Protein AF-A0A929VWJ1-F1 (afdb_monomer)

Secondary structure (DSSP, 8-state):
------------------------PPP--------------------SSSSTTPBPHHHHHHHHHTT---SSEEEEEEEEEEEEEE--SSS--EEEEEESSTT-S--EEEEEEBBTTTBPP--TTSS-TT-EEEEEEEEEEETTEEEEPTT-EEEEETTEESS-----S----S--EEEETTEEEEE-TTS-EEEEEEEEEGGGS-PPTT-B--EEE-TTS-EEEEE-TT-SS--EEETTTTEEEE-TT-EEEEE-SS-EEEEEEEE-EETTEE-B--TT-EEEEETTEEEEE-----SSS--PPEEEEEEEEEEE-

Foldseek 3Di:
DDDDDDDDDDDDDDDDDDDDDDPDPDDPPPPPDDPDLDADDDDWFFPQADQVRATEFNVLVVCAVVVVFDQAWGKYKFFFAFWDDQDLPDLLFTWTWGHNDHSHPRTAIEPRAHEAPRHGHNDPVSDDGGKIFIKTAGWYCDPPHTYGDHPMYTQAINRDGPPDDDDDDDDDDQDAWDDDFQKIKGFDPVFDFDDDKWKDQLLPPPFDAFDADAKDAIPVGKMKGKALQPDPDGWGDHPVFLFIKHWAFIKIKIQAPAAFGMKMFRGGADPNRHQQAAPSWGWDGDGRMIMITSHDRDPDDTGRIGTGRMMMTTHGD

Radius of gyration: 30.86 Å; Cα contacts (8 Å, |Δi|>4): 734; chains: 1; bounding box: 54×83×111 Å

pLDDT: mean 82.54, std 19.31, range [24.86, 98.69]

Structure (mmCIF, N/CA/C/O backbone):
data_AF-A0A929VWJ1-F1
#
_entry.id   AF-A0A929VWJ1-F1
#
loop_
_atom_site.group_PDB
_atom_site.id
_atom_site.type_symbol
_atom_site.label_atom_id
_atom_site.label_alt_id
_atom_site.label_comp_id
_atom_site.label_asym_id
_atom_site.label_entity_id
_atom_site.label_seq_id
_atom_site.pdbx_PDB_ins_code
_atom_site.Cartn_x
_atom_site.Cartn_y
_atom_site.Cartn_z
_atom_site.occupancy
_atom_site.B_iso_or_equiv
_atom_site.auth_seq_id
_atom_site.auth_comp_id
_atom_site.auth_asym_id
_atom_site.auth_atom_id
_atom_site.pdbx_PDB_model_num
ATOM 1 N N . MET A 1 1 ? 10.977 -62.334 -79.998 1.00 39.25 1 MET A N 1
ATOM 2 C CA . MET A 1 1 ? 12.184 -62.508 -79.160 1.00 39.25 1 MET A CA 1
ATOM 3 C C . MET A 1 1 ? 11.876 -62.025 -77.743 1.00 39.25 1 MET A C 1
ATOM 5 O O . MET A 1 1 ? 11.338 -60.940 -77.638 1.00 39.25 1 MET A O 1
ATOM 9 N N . LYS A 1 2 ? 12.165 -62.869 -76.730 1.00 37.09 2 LYS A N 1
ATOM 10 C CA . LYS A 1 2 ? 12.446 -62.620 -75.283 1.00 37.09 2 LYS A CA 1
ATOM 11 C C . LYS A 1 2 ? 11.575 -61.574 -74.533 1.00 37.09 2 LYS A C 1
ATOM 13 O O . LYS A 1 2 ? 11.672 -60.397 -74.825 1.00 37.09 2 LYS A O 1
ATOM 18 N N . ARG A 1 3 ? 10.627 -62.001 -73.668 1.00 38.66 3 ARG A N 1
ATOM 19 C CA . ARG A 1 3 ? 10.688 -62.108 -72.168 1.00 38.66 3 ARG A CA 1
ATOM 20 C C . ARG A 1 3 ? 11.108 -60.776 -71.500 1.00 38.66 3 ARG A C 1
ATOM 22 O O . ARG A 1 3 ? 12.134 -60.246 -71.886 1.00 38.66 3 ARG A O 1
ATOM 29 N N . PHE A 1 4 ? 10.378 -60.182 -70.547 1.00 43.97 4 PHE A N 1
ATOM 30 C CA . PHE A 1 4 ? 10.153 -60.658 -69.171 1.00 43.97 4 PHE A CA 1
ATOM 31 C C . PHE A 1 4 ? 8.965 -59.957 -68.464 1.00 43.97 4 PHE A C 1
ATOM 33 O O . PHE A 1 4 ? 8.607 -58.830 -68.782 1.00 43.97 4 PHE A O 1
ATOM 40 N N . TYR A 1 5 ? 8.402 -60.683 -67.495 1.00 54.06 5 TYR A N 1
ATOM 41 C CA . TYR A 1 5 ? 7.333 -60.355 -66.544 1.00 54.06 5 TYR A CA 1
ATOM 42 C C . TYR A 1 5 ? 7.698 -59.246 -65.546 1.00 54.06 5 TYR A C 1
ATOM 44 O O . TYR A 1 5 ? 8.871 -59.150 -65.206 1.00 54.06 5 TYR A O 1
ATOM 52 N N . GLN A 1 6 ? 6.693 -58.542 -65.002 1.00 39.59 6 GLN A N 1
ATOM 53 C CA . GLN A 1 6 ? 6.372 -58.378 -63.559 1.00 39.59 6 GLN A CA 1
ATOM 54 C C . GLN A 1 6 ? 5.170 -57.409 -63.428 1.00 39.59 6 GLN A C 1
ATOM 56 O O . GLN A 1 6 ? 5.190 -56.343 -64.024 1.00 39.59 6 GLN A O 1
ATOM 61 N N . ALA A 1 7 ? 4.032 -57.889 -62.900 1.00 42.38 7 ALA A N 1
ATOM 62 C CA . ALA A 1 7 ? 3.440 -57.497 -61.602 1.00 42.38 7 ALA A CA 1
ATOM 63 C C . ALA A 1 7 ? 2.764 -56.095 -61.638 1.00 42.38 7 ALA A C 1
ATOM 65 O O . ALA A 1 7 ? 3.372 -55.139 -62.080 1.00 42.38 7 ALA A O 1
ATOM 66 N N . ALA A 1 8 ? 1.522 -55.857 -61.209 1.00 47.12 8 ALA A N 1
ATOM 67 C CA . ALA A 1 8 ? 0.734 -56.521 -60.186 1.00 47.12 8 ALA A CA 1
ATOM 68 C C . ALA A 1 8 ? -0.756 -56.081 -60.244 1.00 47.12 8 ALA A C 1
ATOM 70 O O . ALA A 1 8 ? -1.050 -54.922 -60.508 1.00 47.12 8 ALA A O 1
ATOM 71 N N . ILE A 1 9 ? -1.637 -57.032 -59.910 1.00 46.81 9 ILE A N 1
ATOM 72 C CA . ILE A 1 9 ? -2.812 -56.911 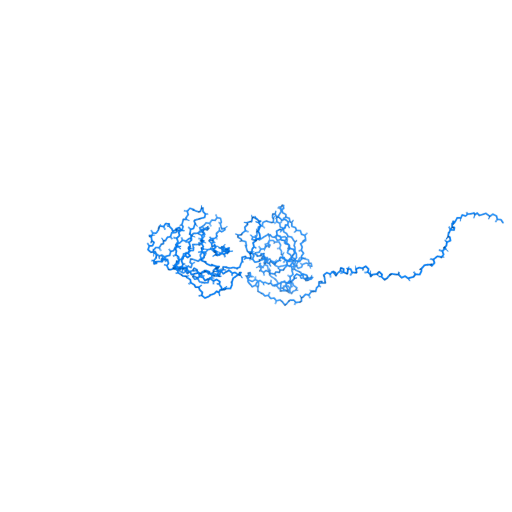-59.019 1.00 46.81 9 ILE A CA 1
ATOM 73 C C . ILE A 1 9 ? -4.051 -56.121 -59.503 1.00 46.81 9 ILE A C 1
ATOM 75 O O . ILE A 1 9 ? -4.117 -54.897 -59.512 1.00 46.81 9 ILE A O 1
ATOM 79 N N . MET A 1 10 ? -5.087 -56.915 -59.803 1.00 45.00 10 MET A N 1
ATOM 80 C CA . MET A 1 10 ? -6.512 -56.567 -59.829 1.00 45.00 10 MET A CA 1
ATOM 81 C C . MET A 1 10 ? -6.995 -56.069 -58.457 1.00 45.00 10 MET A C 1
ATOM 83 O O . MET A 1 10 ? -6.550 -56.623 -57.458 1.00 45.00 10 MET A O 1
ATOM 87 N N . MET A 1 11 ? -8.039 -55.231 -58.398 1.00 43.31 11 MET A N 1
ATOM 88 C CA . MET A 1 11 ? -9.294 -55.653 -57.746 1.00 43.31 11 MET A CA 1
ATOM 89 C C . MET A 1 11 ? -10.470 -54.730 -58.089 1.00 43.31 11 MET A C 1
ATOM 91 O O . MET A 1 11 ? -10.331 -53.516 -58.195 1.00 43.31 11 MET A O 1
ATOM 95 N N . ALA A 1 12 ? -11.621 -55.360 -58.304 1.00 45.88 12 ALA A N 1
ATOM 96 C CA . ALA A 1 12 ? -12.851 -54.804 -58.841 1.00 45.88 12 ALA A CA 1
ATOM 97 C C . ALA A 1 12 ? -13.598 -53.876 -57.866 1.00 45.88 12 ALA A C 1
ATOM 99 O O . ALA A 1 12 ? -13.749 -54.195 -56.688 1.00 45.88 12 ALA A O 1
ATOM 100 N N . MET A 1 13 ? -14.149 -52.777 -58.389 1.00 45.28 13 MET A N 1
ATOM 101 C CA . MET A 1 13 ? -15.171 -51.981 -57.708 1.00 45.28 13 MET A CA 1
ATOM 102 C C . MET A 1 13 ? -16.550 -52.580 -57.998 1.00 45.28 13 MET A C 1
ATOM 104 O O . MET A 1 13 ? -17.076 -52.450 -59.103 1.00 45.28 13 MET A O 1
ATOM 108 N N . ALA A 1 14 ? -17.130 -53.244 -57.000 1.00 46.16 14 ALA A N 1
ATOM 109 C CA . ALA A 1 14 ? -18.548 -53.571 -56.983 1.00 46.16 14 ALA A CA 1
ATOM 110 C C . ALA A 1 14 ? -19.323 -52.358 -56.451 1.00 46.16 14 ALA A C 1
ATOM 112 O O . ALA A 1 14 ? -19.140 -51.940 -55.309 1.00 46.16 14 ALA A O 1
ATOM 113 N N . VAL A 1 15 ? -20.170 -51.787 -57.304 1.00 48.31 15 VAL A N 1
ATOM 114 C CA . VAL A 1 15 ? -21.116 -50.726 -56.955 1.00 48.31 15 VAL A CA 1
ATOM 115 C C . VAL A 1 15 ? -22.320 -51.374 -56.274 1.00 48.31 15 VAL A C 1
ATOM 117 O O . VAL A 1 15 ? -23.027 -52.166 -56.895 1.00 48.31 15 VAL A O 1
ATOM 120 N N . LEU A 1 16 ? -22.569 -51.021 -55.014 1.00 51.56 16 LEU A N 1
ATOM 121 C CA . LEU A 1 16 ? -23.856 -51.233 -54.356 1.00 51.56 16 LEU A CA 1
ATOM 122 C C . LEU A 1 16 ? -24.371 -49.879 -53.878 1.00 51.56 16 LEU A C 1
ATOM 124 O O . LEU A 1 16 ? -23.832 -49.260 -52.966 1.00 51.56 16 LEU A O 1
ATOM 128 N N . SER A 1 17 ? -25.414 -49.426 -54.559 1.00 52.09 17 SER A N 1
ATOM 129 C CA . SER A 1 17 ? -26.266 -48.316 -54.172 1.00 52.09 17 SER A CA 1
ATOM 130 C C . SER A 1 17 ? -27.152 -48.728 -52.997 1.00 52.09 17 SER A C 1
ATOM 132 O O . SER A 1 17 ? -27.890 -49.706 -53.120 1.00 52.09 17 SER A O 1
ATOM 134 N N . PHE A 1 18 ? -27.164 -47.938 -51.925 1.00 41.34 18 PHE A N 1
ATOM 135 C CA . PHE A 1 18 ? -28.313 -47.859 -51.028 1.00 41.34 18 PHE A CA 1
ATOM 136 C C . PHE A 1 18 ? -28.729 -46.406 -50.833 1.00 41.34 18 PHE A C 1
ATOM 138 O O . PHE A 1 18 ? -27.918 -45.485 -50.771 1.00 41.34 18 PHE A O 1
ATOM 145 N N . THR A 1 19 ? -30.041 -46.248 -50.860 1.00 49.16 19 THR A N 1
ATOM 146 C CA . THR A 1 19 ? -30.824 -45.026 -50.897 1.00 49.16 19 THR A CA 1
ATOM 147 C C . THR A 1 19 ? -30.726 -44.247 -49.594 1.00 49.16 19 THR A C 1
ATOM 149 O O . THR A 1 19 ? -30.899 -44.803 -48.513 1.00 49.16 19 THR A O 1
ATOM 152 N N . SER A 1 20 ? -30.496 -42.946 -49.750 1.00 44.00 20 SER A N 1
ATOM 153 C CA . SER A 1 20 ? -30.656 -41.887 -48.757 1.00 44.00 20 SER A CA 1
ATOM 154 C C . SER A 1 20 ? -31.949 -42.028 -47.948 1.00 44.00 20 SER A C 1
ATOM 156 O O . SER A 1 20 ? -33.026 -42.014 -48.543 1.00 44.00 20 SER A O 1
ATOM 158 N N . CYS A 1 21 ? -31.829 -42.129 -46.621 1.00 50.56 21 CYS A N 1
ATOM 159 C CA . CYS A 1 21 ? -32.590 -41.307 -45.678 1.00 50.56 21 CYS A CA 1
ATOM 160 C C . CYS A 1 21 ? -32.056 -41.532 -44.253 1.00 50.56 21 CYS A C 1
ATOM 162 O O . CYS A 1 21 ? -32.418 -42.512 -43.617 1.00 50.56 21 CYS A O 1
ATOM 164 N N . GLU A 1 22 ? -31.211 -40.628 -43.766 1.00 42.66 22 GLU A N 1
ATOM 165 C CA . GLU A 1 22 ? -31.293 -40.099 -42.400 1.00 42.66 22 GLU A CA 1
ATOM 166 C C . GLU A 1 22 ? -30.439 -38.831 -42.347 1.00 42.66 22 GLU A C 1
ATOM 168 O O . GLU A 1 22 ? -29.242 -38.832 -42.630 1.00 42.66 22 GLU A O 1
ATOM 173 N N . ASP A 1 23 ? -31.129 -37.729 -42.087 1.00 52.62 23 ASP A N 1
ATOM 174 C CA . ASP A 1 23 ? -30.602 -36.389 -41.891 1.00 52.62 23 ASP A CA 1
ATOM 175 C C . ASP A 1 23 ? -29.773 -36.397 -40.596 1.00 52.62 23 ASP A C 1
ATOM 177 O O . ASP A 1 23 ? -30.303 -36.236 -39.496 1.00 52.62 23 ASP A O 1
ATOM 181 N N . VAL A 1 24 ? -28.482 -36.721 -40.714 1.00 52.44 24 VAL A N 1
ATOM 182 C CA . VAL A 1 24 ? -27.519 -36.636 -39.611 1.00 52.44 24 VAL A CA 1
ATOM 183 C C . VAL A 1 24 ? -27.071 -35.177 -39.531 1.00 52.44 24 VAL A C 1
ATOM 185 O O . VAL A 1 24 ? -26.426 -34.710 -40.473 1.00 52.44 24 VAL A O 1
ATOM 188 N N . PRO A 1 25 ? -27.370 -34.447 -38.439 1.00 52.97 25 PRO A N 1
ATOM 189 C CA . PRO A 1 25 ? -26.865 -33.095 -38.257 1.00 52.97 25 PRO A CA 1
ATOM 190 C C . PRO A 1 25 ? -25.343 -33.105 -38.378 1.00 52.97 25 PRO A C 1
ATOM 192 O O . PRO A 1 25 ? -24.679 -33.963 -37.788 1.00 52.97 25 PRO A O 1
ATOM 195 N N . GLU A 1 26 ? -24.805 -32.167 -39.160 1.00 59.47 26 GLU A N 1
ATOM 196 C CA . GLU A 1 26 ? -23.367 -32.013 -39.359 1.00 59.47 26 GLU A CA 1
ATOM 197 C C . GLU A 1 26 ? -22.629 -32.054 -38.008 1.00 59.47 26 GLU A C 1
ATOM 199 O O . GLU A 1 26 ? -23.110 -31.477 -37.023 1.00 59.47 26 GLU A O 1
ATOM 204 N N . PRO A 1 27 ? -21.470 -32.736 -37.926 1.00 51.69 27 PRO A N 1
ATOM 205 C CA . PRO A 1 27 ? -20.688 -32.766 -36.702 1.00 51.69 27 PRO A CA 1
ATOM 206 C C . PRO A 1 27 ? -20.404 -31.326 -36.294 1.00 51.69 27 PRO A C 1
ATOM 208 O O . PRO A 1 27 ? -19.954 -30.536 -37.121 1.00 51.69 27 PRO A O 1
ATOM 211 N N . TYR A 1 28 ? -20.689 -30.995 -35.031 1.00 47.62 28 TYR A N 1
ATOM 212 C CA . TYR A 1 28 ? -20.431 -29.683 -34.448 1.00 47.62 28 TYR A CA 1
ATOM 213 C C . TYR A 1 28 ? -19.078 -29.146 -34.927 1.00 47.62 28 TYR A C 1
ATOM 215 O O . TYR A 1 28 ? -18.021 -29.565 -34.450 1.00 47.62 28 TYR A O 1
ATOM 223 N N . HIS A 1 29 ? -19.120 -28.207 -35.874 1.00 46.44 29 HIS A N 1
ATOM 224 C CA . HIS A 1 29 ? -17.975 -27.417 -36.287 1.00 46.44 29 HIS A CA 1
ATOM 225 C C . HIS A 1 29 ? -17.630 -26.493 -35.117 1.00 46.44 29 HIS A C 1
ATOM 227 O O . HIS A 1 29 ? -17.998 -25.318 -35.085 1.00 46.44 29 HIS A O 1
ATOM 233 N N . PHE A 1 30 ? -16.918 -27.030 -34.125 1.00 45.56 30 PHE A N 1
ATOM 234 C CA . PHE A 1 30 ? -16.179 -26.214 -33.180 1.00 45.56 30 PHE A CA 1
ATOM 235 C C . PHE A 1 30 ? -15.049 -25.562 -33.971 1.00 45.56 30 PHE A C 1
ATOM 237 O O . PHE A 1 30 ? -13.948 -26.093 -34.109 1.00 45.56 30 PHE A O 1
ATOM 244 N N . THR A 1 31 ? -15.352 -24.412 -34.562 1.00 38.50 31 THR A N 1
ATOM 245 C CA . THR A 1 31 ? -14.316 -23.498 -35.010 1.00 38.50 31 THR A CA 1
ATOM 246 C C . THR A 1 31 ? -13.606 -23.032 -33.749 1.00 38.50 31 THR A C 1
ATOM 248 O O . THR A 1 31 ? -14.095 -22.178 -33.013 1.00 38.50 31 THR A O 1
ATOM 251 N N . TYR A 1 32 ? -12.444 -23.626 -33.476 1.00 43.91 32 TYR A N 1
ATOM 252 C CA . TYR A 1 32 ? -11.446 -22.976 -32.645 1.00 43.91 32 TYR A CA 1
ATOM 253 C C . TYR A 1 32 ? -11.168 -21.628 -33.308 1.00 43.91 32 TYR A C 1
ATOM 255 O O . TYR A 1 32 ? -10.487 -21.569 -34.329 1.00 43.91 32 TYR A O 1
ATOM 263 N N . LYS A 1 33 ? -11.767 -20.559 -32.779 1.00 40.38 33 LYS A N 1
ATOM 264 C CA . LYS A 1 33 ? -11.332 -19.196 -33.061 1.00 40.38 33 LYS A CA 1
ATOM 265 C C . LYS A 1 33 ? -9.999 -19.041 -32.332 1.00 40.38 33 LYS A C 1
ATOM 267 O O . LYS A 1 33 ? -10.011 -19.011 -31.099 1.00 40.38 33 LYS A O 1
ATOM 272 N N . PRO A 1 34 ? -8.858 -18.946 -33.034 1.00 46.06 34 PRO A N 1
ATOM 273 C CA . PRO A 1 34 ? -7.669 -18.402 -32.402 1.00 46.06 34 PRO A CA 1
ATOM 274 C C . PRO A 1 34 ? -8.053 -17.001 -31.920 1.00 46.06 34 PRO A C 1
ATOM 276 O O . PRO A 1 34 ? -8.737 -16.274 -32.643 1.00 46.06 34 PRO A O 1
ATOM 279 N N . SER A 1 35 ? -7.684 -16.627 -30.697 1.00 46.84 35 SER A N 1
ATOM 280 C CA . SER A 1 35 ? -7.881 -15.254 -30.238 1.00 46.84 35 SER A CA 1
ATOM 281 C C . SER A 1 35 ? -7.158 -14.314 -31.206 1.00 46.84 35 SER A C 1
ATOM 283 O O . SER A 1 35 ? -5.928 -14.338 -31.274 1.00 46.84 35 SER A O 1
ATOM 285 N N . GLU A 1 36 ? -7.905 -13.526 -31.976 1.00 50.34 36 GLU A N 1
ATOM 286 C CA . GLU A 1 36 ? -7.323 -12.486 -32.817 1.00 50.34 36 GLU A CA 1
ATOM 287 C C . GLU A 1 36 ? -6.655 -11.450 -31.910 1.00 50.34 36 GLU A C 1
ATOM 289 O O . GLU A 1 36 ? -7.296 -10.806 -31.080 1.00 50.34 36 GLU A O 1
ATOM 294 N N . SER A 1 37 ? -5.340 -11.316 -32.054 1.00 51.81 37 SER A N 1
ATOM 295 C CA . SER A 1 37 ? -4.550 -10.229 -31.491 1.00 51.81 37 SER A CA 1
ATOM 296 C C . SER A 1 37 ? -4.883 -8.943 -32.244 1.00 51.81 37 SER A C 1
ATOM 298 O O . SER A 1 37 ? -4.296 -8.649 -33.287 1.00 51.81 37 SER A O 1
ATOM 300 N N . THR A 1 38 ? -5.847 -8.177 -31.745 1.00 53.53 38 THR A N 1
ATOM 301 C CA . THR A 1 38 ? -6.088 -6.816 -32.221 1.00 53.53 38 THR A CA 1
ATOM 302 C C . THR A 1 38 ? -5.072 -5.895 -31.554 1.00 53.53 38 THR A C 1
ATOM 304 O O . THR A 1 38 ? -5.185 -5.624 -30.362 1.00 53.53 38 THR A O 1
ATOM 307 N N . ASN A 1 39 ? -4.068 -5.423 -32.299 1.00 66.12 39 ASN A N 1
ATOM 308 C CA . ASN A 1 39 ? -3.220 -4.331 -31.824 1.00 66.12 39 ASN A CA 1
ATOM 309 C C . ASN A 1 39 ? -4.087 -3.098 -31.596 1.00 66.12 39 ASN A C 1
ATOM 311 O O . ASN A 1 39 ? -4.543 -2.465 -32.548 1.00 66.12 39 ASN A O 1
ATOM 315 N N . GLU A 1 40 ? -4.295 -2.748 -30.336 1.00 75.75 40 GLU A N 1
ATOM 316 C CA . GLU A 1 40 ? -4.922 -1.487 -29.994 1.00 75.75 40 GLU A CA 1
ATOM 317 C C . GLU A 1 40 ? -3.867 -0.384 -29.983 1.00 75.75 40 GLU A C 1
ATOM 319 O O . GLU A 1 40 ? -2.860 -0.475 -29.276 1.00 75.75 40 GLU A O 1
ATOM 324 N N . ASN A 1 41 ? -4.108 0.667 -30.766 1.00 80.25 41 ASN A N 1
ATOM 325 C CA . ASN A 1 41 ? -3.254 1.844 -30.774 1.00 80.25 41 ASN A CA 1
ATOM 326 C C . ASN A 1 41 ? -3.490 2.659 -29.494 1.00 80.25 41 ASN A C 1
ATOM 328 O O . ASN A 1 41 ? -4.586 3.178 -29.275 1.00 80.25 41 ASN A O 1
ATOM 332 N N . VAL A 1 42 ? -2.461 2.771 -28.657 1.00 87.00 42 VAL A N 1
ATOM 333 C CA . VAL A 1 42 ? -2.485 3.548 -27.417 1.00 87.00 42 VAL A CA 1
ATOM 334 C C . VAL A 1 42 ? -1.534 4.726 -27.580 1.00 87.00 42 VAL A C 1
ATOM 336 O O . VAL A 1 42 ? -0.367 4.548 -27.915 1.00 87.00 42 VAL A O 1
ATOM 339 N N . ALA A 1 43 ? -2.032 5.942 -27.354 1.00 88.25 43 ALA A N 1
ATOM 340 C CA . ALA A 1 43 ? -1.200 7.138 -27.444 1.00 88.25 43 ALA A CA 1
ATOM 341 C C . ALA A 1 43 ? -0.099 7.130 -26.360 1.00 88.25 43 ALA A C 1
ATOM 343 O O . ALA A 1 43 ? -0.363 6.679 -25.239 1.00 88.25 43 ALA A O 1
ATOM 344 N N . PRO A 1 44 ? 1.104 7.660 -26.647 1.00 93.25 44 PRO A N 1
ATOM 345 C CA . PRO A 1 44 ? 2.125 7.932 -25.638 1.00 93.25 44 PRO A CA 1
ATOM 346 C C . PRO A 1 44 ? 1.589 8.781 -24.476 1.00 93.25 44 PRO A C 1
ATOM 348 O O . PRO A 1 44 ? 0.941 9.805 -24.692 1.00 93.25 44 PRO A O 1
ATOM 351 N N . GLN A 1 45 ? 1.845 8.355 -23.239 1.00 88.38 45 GLN A N 1
ATOM 352 C CA . GLN A 1 45 ? 1.407 9.016 -22.008 1.00 88.38 45 GLN A CA 1
ATOM 353 C C . GLN A 1 45 ? 2.438 8.859 -20.884 1.00 88.38 45 GLN A C 1
ATOM 355 O O . GLN A 1 45 ? 3.161 7.864 -20.823 1.00 88.38 45 GLN A O 1
ATOM 360 N N . GLY A 1 46 ? 2.408 9.796 -19.934 1.00 87.56 46 GLY A N 1
ATOM 361 C CA . GLY A 1 46 ? 3.269 9.808 -18.748 1.00 87.56 46 GLY A CA 1
ATOM 362 C C . GLY A 1 46 ? 4.532 10.650 -18.928 1.00 87.56 46 GLY A C 1
ATOM 363 O O . GLY A 1 46 ? 4.882 11.027 -20.043 1.00 87.56 46 GLY A O 1
ATOM 364 N N . ASP A 1 47 ? 5.192 10.953 -17.812 1.00 80.00 47 ASP A N 1
ATOM 365 C CA . ASP A 1 47 ? 6.490 11.645 -17.743 1.00 80.00 47 ASP A CA 1
ATOM 366 C C . ASP A 1 47 ? 7.597 10.766 -17.124 1.00 80.00 47 ASP A C 1
ATOM 368 O O . ASP A 1 47 ? 8.763 11.159 -17.059 1.00 80.00 47 ASP A O 1
ATOM 372 N N . GLY A 1 48 ? 7.237 9.565 -16.656 1.00 81.31 48 GLY A N 1
ATOM 373 C CA . GLY A 1 48 ? 8.157 8.592 -16.078 1.00 81.31 48 GLY A CA 1
ATOM 374 C C . GLY A 1 48 ? 8.789 8.999 -14.750 1.00 81.31 48 GLY A C 1
ATOM 375 O O . GLY A 1 48 ? 9.698 8.299 -14.303 1.00 81.31 48 GLY A O 1
ATOM 376 N N . ALA A 1 49 ? 8.341 10.085 -14.112 1.00 68.25 49 ALA A N 1
ATOM 377 C CA . ALA A 1 49 ? 8.931 10.610 -12.881 1.00 68.25 49 ALA A CA 1
ATOM 378 C C . ALA A 1 49 ? 8.497 9.842 -11.621 1.00 68.25 49 ALA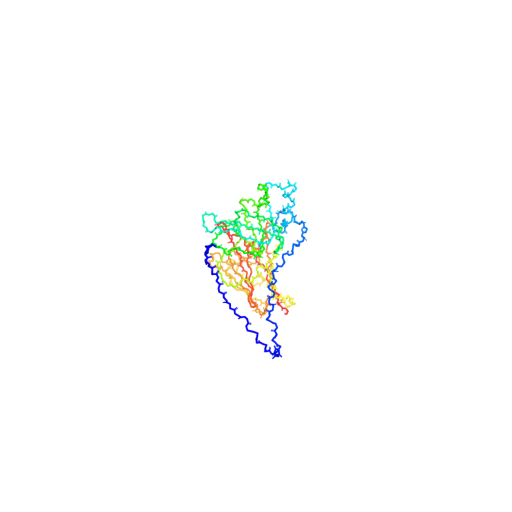 A C 1
ATOM 380 O O . ALA A 1 49 ? 9.214 9.824 -10.621 1.00 68.25 49 ALA A O 1
ATOM 381 N N . SER A 1 50 ? 7.330 9.196 -11.654 1.00 72.88 50 SER A N 1
ATOM 382 C CA . SER A 1 50 ? 6.765 8.458 -10.521 1.00 72.88 50 SER A CA 1
ATOM 383 C C . SER A 1 50 ? 5.937 7.255 -10.976 1.00 72.88 50 SER A C 1
ATOM 385 O O . SER A 1 50 ? 5.605 7.131 -12.151 1.00 72.88 50 SER A O 1
ATOM 387 N N . VAL A 1 51 ? 5.523 6.396 -10.037 1.00 74.94 51 VAL A N 1
ATOM 388 C CA . VAL A 1 51 ? 4.575 5.300 -10.317 1.00 74.94 51 VAL A CA 1
ATOM 389 C C . VAL A 1 51 ? 3.258 5.825 -10.909 1.00 74.94 51 VAL A C 1
ATOM 391 O O . VAL A 1 51 ? 2.716 5.217 -11.828 1.00 74.94 51 VAL A O 1
ATOM 394 N N . ALA A 1 52 ? 2.755 6.966 -10.421 1.00 73.38 52 ALA A N 1
ATOM 395 C CA . ALA A 1 52 ? 1.495 7.557 -10.880 1.00 73.38 52 ALA A CA 1
ATOM 396 C C . ALA A 1 52 ? 1.606 8.173 -12.284 1.00 73.38 52 ALA A C 1
ATOM 398 O O . ALA A 1 52 ? 0.653 8.137 -13.062 1.00 73.38 52 ALA A O 1
ATOM 399 N N . THR A 1 53 ? 2.779 8.712 -12.610 1.00 82.62 53 THR A N 1
ATOM 400 C CA . THR A 1 53 ? 3.065 9.387 -13.882 1.00 82.62 53 THR A CA 1
ATOM 401 C C . THR A 1 53 ? 3.942 8.543 -14.811 1.00 82.62 53 THR A C 1
ATOM 403 O O . THR A 1 53 ? 4.529 9.065 -15.756 1.00 82.62 53 THR A O 1
ATOM 406 N N . ALA A 1 54 ? 4.020 7.230 -14.563 1.00 88.38 54 ALA A N 1
ATOM 407 C CA . ALA A 1 54 ? 4.845 6.294 -15.317 1.00 88.38 54 ALA A CA 1
ATOM 408 C C . ALA A 1 54 ? 4.555 6.365 -16.822 1.00 88.38 54 ALA A C 1
ATOM 410 O O . ALA A 1 54 ? 3.389 6.442 -17.233 1.00 88.38 54 ALA A O 1
ATOM 411 N N . TYR A 1 55 ? 5.612 6.281 -17.630 1.00 95.75 55 TYR A N 1
ATOM 412 C CA . TYR A 1 55 ? 5.480 6.133 -19.073 1.00 95.75 55 TYR A CA 1
ATOM 413 C C . TYR A 1 55 ? 4.692 4.871 -19.382 1.00 95.75 55 TYR A C 1
ATOM 415 O O . TYR A 1 55 ? 4.979 3.814 -18.829 1.00 95.75 55 TYR A O 1
ATOM 423 N N . ASN A 1 56 ? 3.714 4.955 -20.271 1.00 97.00 56 ASN A N 1
ATOM 424 C CA . ASN A 1 56 ? 3.164 3.747 -20.869 1.00 97.00 56 ASN A CA 1
ATOM 425 C C . ASN A 1 56 ? 4.149 3.158 -21.902 1.00 97.00 56 ASN A C 1
ATOM 427 O O . ASN A 1 56 ? 5.189 3.759 -22.196 1.00 97.00 56 ASN A O 1
ATOM 431 N N . VAL A 1 57 ? 3.853 1.976 -22.447 1.00 98.00 57 VAL A N 1
ATOM 432 C CA . VAL A 1 57 ? 4.786 1.284 -23.353 1.00 98.00 57 VAL A CA 1
ATOM 433 C C . VAL A 1 57 ? 4.985 2.087 -24.638 1.00 98.00 57 VAL A C 1
ATOM 435 O O . VAL A 1 57 ? 6.128 2.268 -25.059 1.00 98.00 57 VAL A O 1
ATOM 438 N N . ALA A 1 58 ? 3.918 2.660 -25.201 1.00 95.19 58 ALA A N 1
ATOM 439 C CA . ALA A 1 58 ? 4.002 3.549 -26.356 1.00 95.19 58 ALA A CA 1
ATOM 440 C C . ALA A 1 58 ? 4.968 4.729 -26.140 1.00 95.19 58 ALA A C 1
ATOM 442 O O . ALA A 1 58 ? 5.803 4.991 -27.003 1.00 95.19 58 ALA A O 1
ATOM 443 N N . ALA A 1 59 ? 4.915 5.413 -24.989 1.00 95.38 59 ALA A N 1
ATOM 444 C CA . ALA A 1 59 ? 5.836 6.514 -24.691 1.00 95.38 59 ALA A CA 1
ATOM 445 C C . ALA A 1 59 ? 7.287 6.049 -24.533 1.00 95.38 59 ALA A C 1
ATOM 447 O O . ALA A 1 59 ? 8.198 6.689 -25.051 1.00 95.38 59 ALA A O 1
ATOM 448 N N . ALA A 1 60 ? 7.517 4.920 -23.860 1.00 97.69 60 ALA A N 1
ATOM 449 C CA . ALA A 1 60 ? 8.861 4.370 -23.714 1.00 97.69 60 ALA A CA 1
ATOM 450 C C . ALA A 1 60 ? 9.483 3.995 -25.073 1.00 97.69 60 ALA A C 1
ATOM 452 O O . ALA A 1 60 ? 10.653 4.290 -25.324 1.00 97.69 60 ALA A O 1
ATOM 453 N N . LEU A 1 61 ? 8.701 3.384 -25.966 1.00 97.38 61 LEU A N 1
ATOM 454 C CA . LEU A 1 61 ? 9.147 3.035 -27.315 1.00 97.38 61 LEU A CA 1
ATOM 455 C C . LEU A 1 61 ? 9.378 4.272 -28.186 1.00 97.38 61 LEU A C 1
ATOM 457 O O . LEU A 1 61 ? 10.341 4.287 -28.951 1.00 97.38 61 LEU A O 1
ATOM 461 N N . ASP A 1 62 ? 8.551 5.310 -28.061 1.00 95.25 62 ASP A N 1
ATOM 462 C CA . ASP A 1 62 ? 8.747 6.579 -28.769 1.00 95.25 62 ASP A CA 1
ATOM 463 C C . ASP A 1 62 ? 10.069 7.248 -28.357 1.00 95.25 62 ASP A C 1
ATOM 465 O O . ASP A 1 62 ? 10.892 7.577 -29.212 1.00 95.25 62 ASP A O 1
ATOM 469 N N . LEU A 1 63 ? 10.350 7.321 -27.050 1.00 93.12 63 LEU A N 1
ATOM 470 C CA . LEU A 1 63 ? 11.621 7.837 -26.528 1.00 93.12 63 LEU A CA 1
ATOM 471 C C . LEU A 1 63 ? 12.832 7.062 -27.062 1.00 93.12 63 LEU A C 1
ATOM 473 O O . LEU A 1 63 ? 13.853 7.664 -27.403 1.00 93.12 63 LEU A O 1
ATOM 477 N N . ILE A 1 64 ? 12.737 5.730 -27.136 1.00 97.19 64 ILE A N 1
ATOM 478 C CA . ILE A 1 64 ? 13.819 4.896 -27.670 1.00 97.19 64 ILE A CA 1
ATOM 479 C C . ILE A 1 64 ? 13.986 5.111 -29.179 1.00 97.19 64 ILE A C 1
ATOM 481 O O . ILE A 1 64 ? 15.107 5.296 -29.646 1.00 97.19 64 ILE A O 1
ATOM 485 N N . SER A 1 65 ? 12.886 5.120 -29.933 1.00 94.88 65 SER A N 1
ATOM 486 C CA . SER A 1 65 ? 12.898 5.258 -31.398 1.00 94.88 65 SER A CA 1
ATOM 487 C C . SER A 1 65 ? 13.443 6.614 -31.843 1.00 94.88 65 SER A C 1
ATOM 489 O O . SER A 1 65 ? 14.180 6.692 -32.823 1.00 94.88 65 SER A O 1
ATOM 491 N N . ASN A 1 66 ? 13.130 7.669 -31.089 1.00 93.94 66 ASN A N 1
ATOM 492 C CA . ASN A 1 66 ? 13.614 9.024 -31.339 1.00 93.94 66 ASN A CA 1
ATOM 493 C C . ASN A 1 66 ? 15.023 9.274 -30.773 1.00 93.94 66 ASN A C 1
ATOM 495 O O . ASN A 1 66 ? 15.587 10.347 -30.983 1.00 93.94 66 ASN A O 1
ATOM 499 N N . GLY A 1 67 ? 15.603 8.311 -30.044 1.00 91.94 67 GLY A N 1
ATOM 500 C CA . GLY A 1 67 ? 16.918 8.459 -29.419 1.00 91.94 67 GLY A CA 1
ATOM 501 C C . GLY A 1 67 ? 16.965 9.514 -28.308 1.00 91.94 67 GLY A C 1
ATOM 502 O O . GLY A 1 67 ? 18.037 10.029 -28.002 1.00 91.94 67 GLY A O 1
ATOM 503 N N . THR A 1 68 ? 15.820 9.862 -27.715 1.00 89.12 68 THR A N 1
ATOM 504 C CA . THR A 1 68 ? 15.693 10.901 -26.677 1.00 89.12 68 THR A CA 1
ATOM 505 C C . THR A 1 68 ? 15.674 10.338 -25.257 1.00 89.12 68 THR A C 1
ATOM 507 O O . THR A 1 68 ? 15.576 11.093 -24.288 1.00 89.12 68 THR A O 1
ATOM 510 N N . TYR A 1 69 ? 15.756 9.016 -25.107 1.00 89.31 69 TYR A N 1
ATOM 511 C CA . TYR A 1 69 ? 15.945 8.373 -23.812 1.00 89.31 69 TYR A CA 1
ATOM 512 C C . TYR A 1 69 ? 17.282 8.782 -23.176 1.00 89.31 69 TYR A C 1
ATOM 514 O O . TYR A 1 69 ? 18.261 9.093 -23.852 1.00 89.31 69 TYR A O 1
ATOM 522 N N . THR A 1 70 ? 17.326 8.773 -21.845 1.00 83.44 70 THR A N 1
ATOM 523 C CA . THR A 1 70 ? 18.524 9.127 -21.070 1.00 83.44 70 THR A CA 1
ATOM 524 C C . THR A 1 70 ? 19.009 7.925 -20.265 1.00 83.44 70 THR A C 1
ATOM 526 O O . THR A 1 70 ? 18.314 6.916 -20.167 1.00 83.44 70 THR A O 1
ATOM 529 N N . SER A 1 71 ? 20.179 8.045 -19.637 1.00 85.25 71 SER A N 1
ATOM 530 C CA . SER A 1 71 ? 20.688 7.049 -18.686 1.00 85.25 71 SER A CA 1
ATOM 531 C C . SER A 1 71 ? 19.978 7.075 -17.323 1.00 85.25 71 SER A C 1
ATOM 533 O O . SER A 1 71 ? 20.262 6.238 -16.465 1.00 85.25 71 SER A O 1
ATOM 535 N N . ASN A 1 72 ? 19.061 8.022 -17.091 1.00 79.75 72 ASN A N 1
ATOM 536 C CA . ASN A 1 72 ? 18.282 8.065 -15.859 1.00 79.75 72 ASN A CA 1
ATOM 537 C C . ASN A 1 72 ? 17.240 6.944 -15.848 1.00 79.75 72 ASN A C 1
ATOM 539 O O . ASN A 1 72 ? 16.583 6.669 -16.854 1.00 79.75 72 ASN A O 1
ATOM 543 N N . LYS A 1 73 ? 17.048 6.326 -14.679 1.00 81.25 73 LYS A N 1
ATOM 544 C CA . LYS A 1 73 ? 15.951 5.379 -14.485 1.00 81.25 73 LYS A CA 1
ATOM 545 C C . LYS A 1 73 ? 14.620 6.125 -14.444 1.00 81.25 73 LYS A C 1
ATOM 547 O O . LYS A 1 73 ? 14.514 7.177 -13.818 1.00 81.25 73 LYS A O 1
ATOM 552 N N . VAL A 1 74 ? 13.616 5.543 -15.080 1.00 85.50 74 VAL A N 1
ATOM 553 C CA . VAL A 1 74 ? 12.249 6.065 -15.156 1.00 85.50 74 VAL A CA 1
ATOM 554 C C . VAL A 1 74 ? 11.259 4.980 -14.758 1.00 85.50 74 VAL A C 1
ATOM 556 O O . VAL A 1 74 ? 11.605 3.797 -14.703 1.00 85.50 74 VAL A O 1
ATOM 559 N N . TYR A 1 75 ? 10.028 5.385 -14.463 1.00 92.50 75 TYR A N 1
ATOM 560 C CA . TYR A 1 75 ? 8.915 4.474 -14.225 1.00 92.50 75 TYR A CA 1
ATOM 561 C C . TYR A 1 75 ? 8.195 4.164 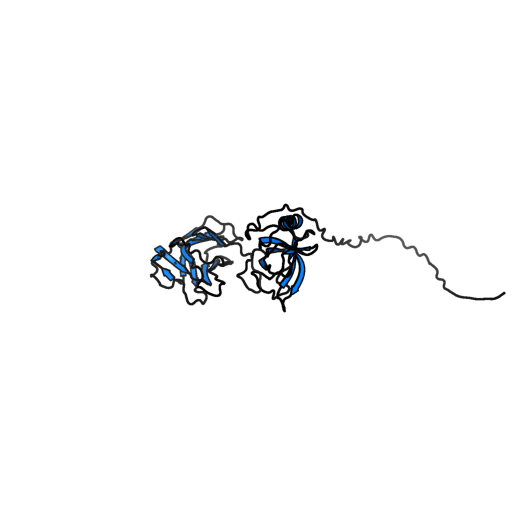-15.538 1.00 92.50 75 TYR A C 1
ATOM 563 O O . TYR A 1 75 ? 7.808 5.085 -16.257 1.00 92.50 75 TYR A O 1
ATOM 571 N N . ILE A 1 76 ? 7.988 2.879 -15.832 1.00 98.06 76 ILE A N 1
ATOM 572 C CA . ILE A 1 76 ? 7.291 2.396 -17.030 1.00 98.06 76 ILE A CA 1
ATOM 573 C C . ILE A 1 76 ? 6.165 1.457 -16.613 1.00 98.06 76 ILE A C 1
ATOM 575 O O . ILE A 1 76 ? 6.416 0.484 -15.911 1.00 98.06 76 ILE A O 1
ATOM 579 N N . LYS A 1 77 ? 4.935 1.720 -17.048 1.00 95.75 77 LYS A N 1
ATOM 580 C CA . LYS A 1 77 ? 3.768 0.868 -16.810 1.00 95.75 77 LYS A CA 1
ATOM 581 C C . LYS A 1 77 ? 3.395 0.074 -18.059 1.00 95.75 77 LYS A C 1
ATOM 583 O O . LYS A 1 77 ? 3.461 0.592 -19.172 1.00 95.75 77 LYS A O 1
ATOM 588 N N . GLY A 1 78 ? 2.953 -1.162 -17.867 1.00 97.19 78 GLY A N 1
ATOM 589 C CA . GLY A 1 78 ? 2.446 -2.013 -18.940 1.00 97.19 78 GLY A CA 1
ATOM 590 C C . GLY A 1 78 ? 1.879 -3.328 -18.421 1.00 97.19 78 GLY A C 1
ATOM 591 O O . GLY A 1 78 ? 1.877 -3.589 -17.222 1.00 97.19 78 GLY A O 1
ATOM 592 N N . VAL A 1 79 ? 1.406 -4.161 -19.338 1.00 94.31 79 VAL A N 1
ATOM 593 C CA . VAL A 1 79 ? 0.869 -5.497 -19.080 1.00 94.31 79 VAL A CA 1
ATOM 594 C C . VAL A 1 79 ? 1.854 -6.531 -19.604 1.00 94.31 79 VAL A C 1
ATOM 596 O O . VAL A 1 79 ? 2.250 -6.453 -20.767 1.00 94.31 79 VAL A O 1
ATOM 599 N N . ILE A 1 80 ? 2.237 -7.514 -18.788 1.00 97.31 80 ILE A N 1
ATOM 600 C CA . ILE A 1 80 ? 3.104 -8.613 -19.231 1.00 97.31 80 ILE A CA 1
ATOM 601 C C . ILE A 1 80 ? 2.388 -9.384 -20.334 1.00 97.31 80 ILE A C 1
ATOM 603 O O . ILE A 1 80 ? 1.306 -9.925 -20.121 1.00 97.31 80 ILE A O 1
ATOM 607 N N . ASN A 1 81 ? 2.997 -9.461 -21.510 1.00 93.25 81 ASN A N 1
ATOM 608 C CA . ASN A 1 81 ? 2.406 -10.129 -22.663 1.00 93.25 81 ASN A CA 1
ATOM 609 C C . ASN A 1 81 ? 3.154 -11.414 -23.042 1.00 93.25 81 ASN A C 1
ATOM 611 O O . ASN A 1 81 ? 2.565 -12.330 -23.611 1.00 93.25 81 ASN A O 1
ATOM 615 N N . GLN A 1 82 ? 4.426 -11.513 -22.657 1.00 96.44 82 GLN A N 1
ATOM 616 C CA . GLN A 1 82 ? 5.269 -12.681 -22.891 1.00 96.44 82 GLN A CA 1
ATOM 617 C C . GLN A 1 82 ? 6.297 -12.823 -21.768 1.00 96.44 82 GLN A C 1
ATOM 619 O O . GLN A 1 82 ? 6.842 -11.825 -21.305 1.00 96.44 82 GLN A O 1
ATOM 624 N N . ILE A 1 83 ? 6.577 -14.059 -21.350 1.00 96.81 83 ILE A N 1
ATOM 625 C CA . ILE A 1 83 ? 7.639 -14.396 -20.395 1.00 96.81 83 ILE A CA 1
ATOM 626 C C . ILE A 1 83 ? 8.649 -15.273 -21.127 1.00 96.81 83 ILE A C 1
ATOM 628 O O . ILE A 1 83 ? 8.285 -16.344 -21.606 1.00 96.81 83 ILE A O 1
ATOM 632 N N . ASP A 1 84 ? 9.901 -14.821 -21.205 1.00 95.81 84 ASP A N 1
ATOM 633 C CA . ASP A 1 84 ? 10.967 -15.554 -21.894 1.00 95.81 84 ASP A CA 1
ATOM 634 C C . ASP A 1 84 ? 11.710 -16.480 -20.929 1.00 95.81 84 ASP A C 1
ATOM 636 O O . ASP A 1 84 ? 11.991 -17.632 -21.247 1.00 95.81 84 ASP A O 1
ATOM 640 N N . ASN A 1 85 ? 12.046 -15.970 -19.739 1.00 95.44 85 ASN A N 1
ATOM 641 C CA . ASN A 1 85 ? 12.765 -16.720 -18.714 1.00 95.44 85 ASN A CA 1
ATOM 642 C C . ASN A 1 85 ? 12.524 -16.135 -17.319 1.00 95.44 85 ASN A C 1
ATOM 644 O O . ASN A 1 85 ? 12.595 -14.919 -17.143 1.00 95.44 85 ASN A O 1
ATOM 648 N N . ILE A 1 86 ? 12.368 -17.000 -16.317 1.00 93.31 86 ILE A N 1
ATOM 649 C CA . ILE A 1 86 ? 12.433 -16.645 -14.895 1.00 93.31 86 ILE A CA 1
ATOM 650 C C . ILE A 1 86 ? 13.515 -17.520 -14.264 1.00 93.31 86 ILE A C 1
ATOM 652 O O . ILE A 1 86 ? 13.365 -18.735 -14.179 1.00 93.31 86 ILE A O 1
ATOM 656 N N . ASP A 1 87 ? 14.619 -16.907 -13.847 1.00 89.88 87 ASP A N 1
ATOM 657 C CA . ASP A 1 87 ? 15.663 -17.570 -13.073 1.00 89.88 87 ASP A CA 1
ATOM 658 C C . ASP A 1 87 ? 15.333 -17.430 -11.587 1.00 89.88 87 ASP A C 1
ATOM 660 O O . ASP A 1 87 ? 15.380 -16.326 -11.050 1.00 89.88 87 ASP A O 1
ATOM 664 N N . THR A 1 88 ? 15.007 -18.540 -10.924 1.00 88.50 88 THR A N 1
ATOM 665 C CA . THR A 1 88 ? 14.801 -18.602 -9.465 1.00 88.50 88 THR A CA 1
ATOM 666 C C . THR A 1 88 ? 16.046 -19.067 -8.705 1.00 88.50 88 THR A C 1
ATOM 668 O O . THR A 1 88 ? 15.982 -19.316 -7.502 1.00 88.50 88 THR A O 1
ATOM 671 N N . GLY A 1 89 ? 17.156 -19.268 -9.416 1.00 83.94 89 GLY A N 1
ATOM 672 C CA . GLY A 1 89 ? 18.415 -19.786 -8.907 1.00 83.94 89 GLY A CA 1
ATOM 673 C C . GLY A 1 89 ? 19.476 -18.697 -8.793 1.00 83.94 89 GLY A C 1
ATOM 674 O O . GLY A 1 89 ? 19.383 -17.806 -7.953 1.00 83.94 89 GLY A O 1
ATOM 675 N N . SER A 1 90 ? 20.532 -18.803 -9.602 1.00 85.31 90 SER A N 1
ATOM 676 C CA . SER A 1 90 ? 21.804 -18.101 -9.384 1.00 85.31 90 SER A CA 1
ATOM 677 C C . SER A 1 90 ? 21.710 -16.580 -9.423 1.00 85.31 90 SER A C 1
ATOM 679 O O . SER A 1 90 ? 22.463 -15.920 -8.709 1.00 85.31 90 SER A O 1
ATOM 681 N N . TYR A 1 91 ? 20.825 -16.016 -10.243 1.00 81.00 91 TYR A N 1
ATOM 682 C CA . TYR A 1 91 ? 20.691 -14.569 -10.362 1.00 81.00 91 TYR A CA 1
ATOM 683 C C . TYR A 1 91 ? 19.328 -14.047 -9.921 1.00 81.00 91 TYR A C 1
ATOM 685 O O . TYR A 1 91 ? 19.197 -12.842 -9.713 1.00 81.00 91 TYR A O 1
ATOM 693 N N . GLY A 1 92 ? 18.317 -14.908 -9.769 1.00 88.06 92 GLY A N 1
ATOM 694 C CA . GLY A 1 92 ? 17.009 -14.508 -9.250 1.00 88.06 92 GLY A CA 1
ATOM 695 C C . GLY A 1 92 ? 16.339 -13.402 -10.077 1.00 88.06 92 GLY A C 1
ATOM 696 O O . GLY A 1 92 ? 15.790 -12.471 -9.491 1.00 88.06 92 GLY A O 1
ATOM 697 N N . ASN A 1 93 ? 16.457 -13.417 -11.408 1.00 94.25 93 ASN A N 1
ATOM 698 C CA . ASN A 1 93 ? 15.930 -12.373 -12.299 1.00 94.25 93 ASN A CA 1
ATOM 699 C C . ASN A 1 93 ? 15.092 -12.953 -13.444 1.00 94.25 93 ASN A C 1
ATOM 701 O O . ASN A 1 93 ? 15.170 -14.137 -13.757 1.00 94.25 93 ASN A O 1
ATOM 705 N N . ALA A 1 94 ? 14.284 -12.108 -14.080 1.00 97.12 94 ALA A N 1
ATOM 706 C CA . ALA A 1 94 ? 13.412 -12.504 -15.178 1.00 97.12 94 ALA A CA 1
ATOM 707 C C . ALA A 1 94 ? 13.649 -11.661 -16.436 1.00 97.12 94 ALA A C 1
ATOM 709 O O . ALA A 1 94 ? 14.025 -10.491 -16.368 1.00 97.12 94 ALA A O 1
ATOM 710 N N . THR A 1 95 ? 13.413 -12.268 -17.597 1.00 98.25 95 THR A N 1
ATOM 711 C CA . THR A 1 95 ? 13.310 -11.584 -18.889 1.00 98.25 95 THR A CA 1
ATOM 712 C C . THR A 1 95 ? 11.919 -11.833 -19.456 1.00 98.25 95 THR A C 1
ATOM 714 O O . THR A 1 95 ? 11.473 -12.978 -19.542 1.00 98.25 95 THR A O 1
ATOM 717 N N . TYR A 1 96 ? 11.214 -10.753 -19.769 1.00 98.44 96 TYR A N 1
ATOM 718 C CA . TYR A 1 96 ? 9.822 -10.765 -20.215 1.00 98.44 96 TYR A CA 1
ATOM 719 C C . TYR A 1 96 ? 9.530 -9.501 -21.026 1.00 98.44 96 TYR A C 1
ATOM 721 O O . TYR A 1 96 ? 10.343 -8.580 -21.053 1.00 98.44 96 TYR A O 1
ATOM 729 N N . SER A 1 97 ? 8.373 -9.443 -21.679 1.00 98.38 97 SER A N 1
ATOM 730 C CA . SER A 1 97 ? 7.951 -8.293 -22.480 1.00 98.38 97 SER A CA 1
ATOM 731 C C . SER A 1 97 ? 6.607 -7.751 -22.004 1.00 98.38 97 SER A C 1
ATOM 733 O O . SER A 1 97 ? 5.701 -8.517 -21.659 1.00 98.38 97 SER A O 1
ATOM 735 N N . ILE A 1 98 ? 6.493 -6.422 -21.970 1.00 98.38 98 ILE A N 1
ATOM 736 C CA . ILE A 1 98 ? 5.281 -5.695 -21.585 1.00 98.38 98 ILE A CA 1
ATOM 737 C C . ILE A 1 98 ? 4.691 -4.944 -22.778 1.00 98.38 98 ILE A C 1
ATOM 739 O O . ILE A 1 98 ? 5.421 -4.469 -23.643 1.00 98.38 98 ILE A O 1
ATOM 743 N N . ALA A 1 99 ? 3.373 -4.797 -22.799 1.00 97.56 99 ALA A N 1
ATOM 744 C CA . ALA A 1 99 ? 2.634 -4.027 -23.794 1.00 97.56 99 ALA A CA 1
ATOM 745 C C . ALA A 1 99 ? 1.664 -3.049 -23.116 1.00 97.56 99 ALA A C 1
ATOM 747 O O . ALA A 1 99 ? 1.371 -3.194 -21.932 1.00 97.56 99 ALA A O 1
ATOM 748 N N . ASP A 1 100 ? 1.125 -2.068 -23.843 1.00 92.62 100 ASP A N 1
ATOM 749 C CA . ASP A 1 100 ? 0.103 -1.172 -23.276 1.00 92.62 100 ASP A CA 1
ATOM 750 C C . ASP A 1 100 ? -1.188 -1.912 -22.900 1.00 92.62 100 ASP A C 1
ATOM 752 O O . ASP A 1 100 ? -1.868 -1.544 -21.944 1.00 92.62 100 ASP A O 1
ATOM 756 N N . LYS A 1 101 ? -1.524 -2.964 -23.654 1.00 85.25 101 LYS A N 1
ATOM 757 C CA . LYS A 1 101 ? -2.683 -3.826 -23.420 1.00 85.25 101 LYS A CA 1
ATOM 758 C C . LYS A 1 101 ? -2.328 -5.279 -23.684 1.00 85.25 101 LYS A C 1
ATOM 760 O O . LYS A 1 101 ? -1.505 -5.586 -24.548 1.00 85.25 101 LYS A O 1
ATOM 765 N N . LYS A 1 102 ? -2.981 -6.184 -22.955 1.00 87.06 102 LYS A N 1
ATOM 766 C CA . LYS A 1 102 ? -2.855 -7.627 -23.181 1.00 87.06 102 LYS A CA 1
ATOM 767 C C . LYS A 1 102 ? -3.207 -7.955 -24.637 1.00 87.06 102 LYS A C 1
ATOM 769 O O . LYS A 1 102 ? -4.263 -7.558 -25.112 1.00 87.06 102 LYS A O 1
ATOM 774 N N . GLY A 1 103 ? -2.345 -8.707 -25.315 1.00 83.50 103 GLY A N 1
ATOM 775 C CA . GLY A 1 103 ? -2.533 -9.113 -26.709 1.00 83.50 103 GLY A CA 1
ATOM 776 C C . GLY A 1 103 ? -1.923 -8.173 -27.755 1.00 83.50 103 GLY A C 1
ATOM 777 O O . GLY A 1 103 ? -1.851 -8.568 -28.918 1.00 83.50 103 GLY A O 1
ATOM 778 N N . ASN A 1 104 ? -1.421 -6.990 -27.376 1.00 88.88 104 ASN A N 1
ATOM 779 C CA . ASN A 1 104 ? -0.698 -6.116 -28.305 1.00 88.88 104 ASN A CA 1
ATOM 780 C C . ASN A 1 104 ? 0.643 -6.748 -28.728 1.00 88.88 104 ASN A C 1
ATOM 782 O O . ASN A 1 104 ? 1.425 -7.204 -27.895 1.00 88.88 104 ASN A O 1
ATOM 786 N N . SER A 1 105 ? 0.942 -6.747 -30.028 1.00 88.38 105 SER A N 1
ATOM 787 C CA . SER A 1 105 ? 2.211 -7.252 -30.568 1.00 88.38 105 SER A CA 1
ATOM 788 C C . SER A 1 105 ? 3.359 -6.253 -30.428 1.00 88.38 105 SER A C 1
ATOM 790 O O . SER A 1 105 ? 4.516 -6.653 -30.513 1.00 88.38 105 SER A O 1
ATOM 792 N N . VAL A 1 106 ? 3.052 -4.966 -30.244 1.00 90.56 106 VAL A N 1
ATOM 793 C CA . VAL A 1 106 ? 4.036 -3.924 -29.928 1.00 90.56 106 VAL A CA 1
ATOM 794 C C . VAL A 1 106 ? 4.370 -4.014 -28.442 1.00 90.56 106 VAL A C 1
ATOM 796 O O . VAL A 1 106 ? 3.485 -3.864 -27.599 1.00 90.56 106 VAL A O 1
ATOM 799 N N . GLN A 1 107 ? 5.635 -4.297 -28.127 1.00 96.00 107 GLN A N 1
ATOM 800 C CA . GLN A 1 107 ? 6.072 -4.608 -26.768 1.00 96.00 107 GLN A CA 1
ATOM 801 C C . GLN A 1 107 ? 7.431 -3.980 -26.462 1.00 96.00 107 GLN A C 1
ATOM 803 O O . GLN A 1 107 ? 8.267 -3.816 -27.348 1.00 96.00 107 GLN A O 1
ATOM 808 N N . LEU A 1 108 ? 7.658 -3.685 -25.186 1.00 98.19 108 LEU A N 1
ATOM 809 C CA . LEU A 1 108 ? 8.951 -3.307 -24.634 1.00 98.19 108 LEU A CA 1
ATOM 810 C C . LEU A 1 108 ? 9.506 -4.482 -23.832 1.00 98.19 108 LEU A C 1
ATOM 812 O O . LEU A 1 108 ? 8.831 -5.019 -22.950 1.00 98.19 108 LEU A O 1
ATOM 816 N N . LYS A 1 109 ? 10.750 -4.866 -24.112 1.00 98.56 109 LYS A N 1
ATOM 817 C CA . LYS A 1 109 ? 11.411 -5.952 -23.391 1.00 98.56 109 LYS A CA 1
ATOM 818 C C . LYS A 1 109 ? 11.970 -5.462 -22.057 1.00 98.56 109 LYS A C 1
ATOM 820 O O . LYS A 1 109 ? 12.575 -4.400 -21.974 1.00 98.56 109 LYS A O 1
ATOM 825 N N . ILE A 1 110 ? 11.825 -6.266 -21.016 1.00 98.69 110 ILE A N 1
ATOM 826 C CA . ILE A 1 110 ? 12.413 -6.057 -19.696 1.00 98.69 110 ILE A CA 1
ATOM 827 C C . ILE A 1 110 ? 13.538 -7.074 -19.530 1.00 98.69 110 ILE A C 1
ATOM 829 O O . ILE A 1 110 ? 13.288 -8.271 -19.391 1.00 98.69 110 ILE A O 1
ATOM 833 N N . TYR A 1 111 ? 14.792 -6.623 -19.598 1.00 97.69 111 TYR A N 1
ATOM 834 C CA . TYR A 1 111 ? 15.943 -7.522 -19.600 1.00 97.69 111 TYR A CA 1
ATOM 835 C C . TYR A 1 111 ? 16.503 -7.717 -18.190 1.00 97.69 111 TYR A C 1
ATOM 837 O O . TYR A 1 111 ? 16.952 -6.760 -17.555 1.00 97.69 111 TYR A O 1
ATOM 845 N N . ARG A 1 112 ? 16.504 -8.970 -17.709 1.00 96.62 112 ARG A N 1
ATOM 846 C CA . ARG A 1 112 ? 17.049 -9.370 -16.394 1.00 96.62 112 ARG A CA 1
ATOM 847 C C . ARG A 1 112 ? 16.571 -8.475 -15.242 1.00 96.62 112 ARG A C 1
ATOM 849 O O . ARG A 1 112 ? 17.374 -8.004 -14.434 1.00 96.62 112 ARG A O 1
ATOM 856 N N . GLY A 1 113 ? 15.267 -8.226 -15.200 1.00 94.94 113 GLY A N 1
ATOM 857 C CA . GLY A 1 113 ? 14.622 -7.468 -14.136 1.00 94.94 113 GLY A CA 1
ATOM 858 C C . GLY A 1 113 ? 14.464 -8.283 -12.857 1.00 94.94 113 GLY A C 1
ATOM 859 O O . GLY A 1 113 ? 14.257 -9.495 -12.913 1.00 94.94 113 GLY A O 1
ATOM 860 N N . TYR A 1 114 ? 14.545 -7.618 -11.708 1.00 89.44 114 TYR A N 1
ATOM 861 C CA . TYR A 1 114 ? 14.229 -8.216 -10.409 1.00 89.44 114 TYR A CA 1
ATOM 862 C C . TYR A 1 114 ? 12.727 -8.164 -10.102 1.00 89.44 114 TYR A C 1
ATOM 864 O O . TYR A 1 114 ? 11.974 -7.376 -10.686 1.00 89.44 114 TYR A O 1
ATOM 872 N N . ALA A 1 115 ? 12.301 -9.023 -9.178 1.00 89.75 115 ALA A N 1
ATOM 873 C CA . ALA A 1 115 ? 10.926 -9.118 -8.714 1.00 89.75 115 ALA A CA 1
ATOM 874 C C . ALA A 1 115 ? 10.511 -7.864 -7.929 1.00 89.75 115 ALA A C 1
ATOM 876 O O . ALA A 1 115 ? 11.281 -6.910 -7.761 1.00 89.75 115 ALA A O 1
ATOM 877 N N . LEU A 1 116 ? 9.269 -7.877 -7.442 1.00 85.75 116 LEU A N 1
ATOM 878 C CA . LEU A 1 116 ? 8.661 -6.766 -6.724 1.00 85.75 116 LEU A CA 1
ATOM 879 C C . LEU A 1 116 ? 9.574 -6.229 -5.603 1.00 85.75 116 LEU A C 1
ATOM 881 O O . LEU A 1 116 ? 9.870 -6.911 -4.623 1.00 85.75 116 LEU A O 1
ATOM 885 N N . GLY A 1 117 ? 10.001 -4.974 -5.743 1.00 77.12 117 GLY A N 1
ATOM 886 C CA . GLY A 1 117 ? 10.873 -4.277 -4.791 1.00 77.12 117 GLY A CA 1
ATOM 887 C C . GLY A 1 117 ? 12.328 -4.616 -4.870 1.00 77.12 117 GLY A C 1
ATOM 888 O O . GLY A 1 117 ? 12.994 -4.587 -3.840 1.00 77.12 117 GLY A O 1
ATOM 889 N N . ASN A 1 118 ? 12.805 -4.936 -6.066 1.00 85.25 118 ASN A N 1
ATOM 890 C CA . ASN A 1 118 ? 14.209 -5.237 -6.282 1.00 85.25 118 ASN A CA 1
ATOM 891 C C . ASN A 1 118 ? 14.658 -6.505 -5.536 1.00 85.25 118 ASN A C 1
ATOM 893 O O . ASN A 1 118 ? 15.806 -6.616 -5.115 1.00 85.25 118 ASN A O 1
ATOM 897 N N . GLN A 1 119 ? 13.734 -7.456 -5.382 1.00 83.06 119 GLN A N 1
ATOM 898 C CA . GLN A 1 119 ? 13.984 -8.751 -4.759 1.00 83.06 119 GLN A CA 1
ATOM 899 C C . GLN A 1 119 ? 14.309 -9.805 -5.817 1.00 83.06 119 GLN A C 1
ATOM 901 O O . GLN A 1 119 ? 13.905 -9.699 -6.976 1.00 83.06 119 GLN A O 1
ATOM 906 N N . HIS A 1 120 ? 14.995 -10.869 -5.413 1.00 84.88 120 HIS A N 1
ATOM 907 C CA . HIS A 1 120 ? 15.174 -12.021 -6.286 1.00 84.88 120 HIS A CA 1
ATOM 908 C C . HIS A 1 120 ? 13.841 -12.733 -6.543 1.00 84.88 120 HIS A C 1
ATOM 910 O O . HIS A 1 120 ? 13.023 -12.903 -5.637 1.00 84.88 120 HIS A O 1
ATOM 916 N N . PHE A 1 121 ? 13.646 -13.195 -7.773 1.00 84.06 121 PHE A N 1
ATOM 917 C CA . PHE A 1 121 ? 12.629 -14.188 -8.083 1.00 84.06 121 PHE A CA 1
ATOM 918 C C . PHE A 1 121 ? 12.952 -15.491 -7.348 1.00 84.06 121 PHE A C 1
ATOM 920 O O . PHE A 1 121 ? 14.051 -16.023 -7.472 1.00 84.06 121 PHE A O 1
ATOM 927 N N . THR A 1 122 ? 11.990 -16.006 -6.585 1.00 82.69 122 THR A N 1
ATOM 928 C CA . THR A 1 122 ? 12.092 -17.290 -5.865 1.00 82.69 122 THR A CA 1
ATOM 929 C C . THR A 1 122 ? 11.058 -18.314 -6.337 1.00 82.69 122 THR A C 1
ATOM 931 O O . THR A 1 122 ? 11.093 -19.463 -5.908 1.00 82.69 122 THR A O 1
ATOM 934 N N . SER A 1 123 ? 10.148 -17.912 -7.231 1.00 87.50 123 SER A N 1
ATOM 935 C CA . SER A 1 123 ? 9.110 -18.756 -7.826 1.00 87.50 123 SER A CA 1
ATOM 936 C C . SER A 1 123 ? 8.952 -18.444 -9.314 1.00 87.50 123 SER A C 1
ATOM 938 O O . SER A 1 123 ? 8.994 -17.275 -9.707 1.00 87.50 123 SER A O 1
ATOM 940 N N . SER A 1 124 ? 8.739 -19.485 -10.126 1.00 84.12 124 SER A N 1
ATOM 941 C CA . SER A 1 124 ? 8.437 -19.373 -11.560 1.00 84.12 124 SER A CA 1
ATOM 942 C C . SER A 1 124 ? 7.094 -18.702 -11.833 1.00 84.12 124 SER A C 1
ATOM 944 O O . SER A 1 124 ? 6.882 -18.180 -12.918 1.00 84.12 124 SER A O 1
ATOM 946 N N . ASP A 1 125 ? 6.203 -18.681 -10.844 1.00 84.81 125 ASP A N 1
ATOM 947 C CA . ASP A 1 125 ? 4.836 -18.179 -11.003 1.00 84.81 125 ASP A CA 1
ATOM 948 C C . ASP A 1 125 ? 4.668 -16.789 -10.369 1.00 84.81 125 ASP A C 1
ATOM 950 O O . ASP A 1 125 ? 3.556 -16.285 -10.210 1.00 84.81 125 ASP A O 1
ATOM 954 N N . ALA A 1 126 ? 5.781 -16.159 -9.973 1.00 81.19 126 ALA A N 1
ATOM 955 C CA . ALA A 1 126 ? 5.786 -14.842 -9.342 1.00 81.19 126 ALA A CA 1
ATOM 956 C C . ALA A 1 126 ? 5.297 -13.726 -10.280 1.00 81.19 126 ALA A C 1
ATOM 958 O O . ALA A 1 126 ? 4.844 -12.694 -9.797 1.00 81.19 126 ALA A O 1
ATOM 959 N N . ILE A 1 127 ? 5.366 -13.929 -11.597 1.00 92.69 127 ILE A N 1
ATOM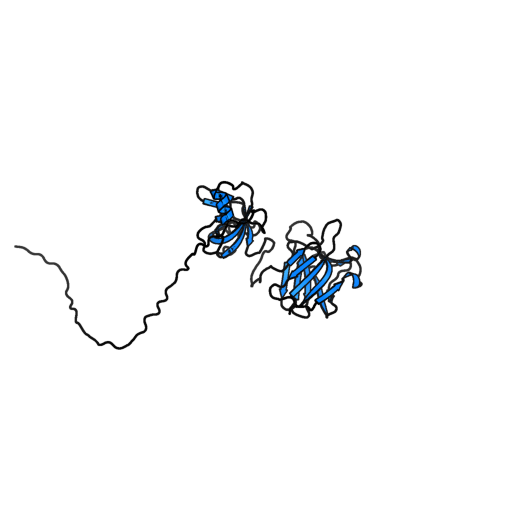 960 C CA . ILE A 1 127 ? 4.761 -13.081 -12.630 1.00 92.69 127 ILE A CA 1
ATOM 961 C C . ILE A 1 127 ? 4.065 -13.967 -13.663 1.00 92.69 127 ILE A C 1
ATOM 963 O O . ILE A 1 127 ? 4.500 -15.090 -13.915 1.00 92.69 127 ILE A O 1
ATOM 967 N N . LYS A 1 128 ? 3.005 -13.462 -14.294 1.00 92.38 128 LYS A N 1
ATOM 968 C CA . LYS A 1 128 ? 2.298 -14.157 -15.382 1.00 92.38 128 LYS A C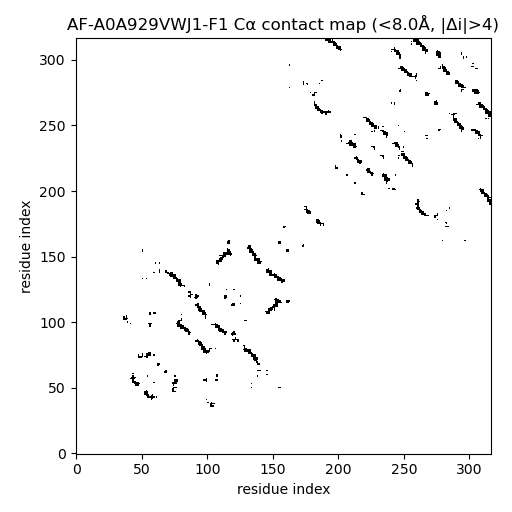A 1
ATOM 969 C C . LYS A 1 128 ? 1.855 -13.198 -16.480 1.00 92.38 128 LYS A C 1
ATOM 971 O O . LYS A 1 128 ? 1.670 -12.004 -16.254 1.00 92.38 128 LYS A O 1
ATOM 976 N N . VAL A 1 129 ? 1.625 -13.746 -17.672 1.00 92.12 129 VAL A N 1
ATOM 977 C CA . VAL A 1 129 ? 1.001 -13.005 -18.774 1.00 92.12 129 VAL A CA 1
ATOM 978 C C . VAL A 1 129 ? -0.361 -12.462 -18.331 1.00 92.12 129 VAL A C 1
ATOM 980 O O . VAL A 1 129 ? -1.215 -13.200 -17.835 1.00 92.12 129 VAL A O 1
ATOM 983 N N . GLY A 1 130 ? -0.573 -11.169 -18.545 1.00 89.94 130 GLY A N 1
ATOM 984 C CA . GLY A 1 130 ? -1.741 -10.415 -18.109 1.00 89.94 130 GLY A CA 1
ATOM 985 C C . GLY A 1 130 ? -1.544 -9.631 -16.813 1.00 89.94 130 GLY A C 1
ATOM 986 O O . GLY A 1 130 ? -2.425 -8.841 -16.495 1.00 89.94 130 GLY A O 1
ATOM 987 N N . ASP A 1 131 ? -0.436 -9.808 -16.088 1.00 86.25 131 ASP A N 1
ATOM 988 C CA . ASP A 1 131 ? -0.146 -8.964 -14.927 1.00 86.25 131 ASP A CA 1
ATOM 989 C C . ASP A 1 131 ? 0.145 -7.524 -15.363 1.00 86.25 131 ASP A C 1
ATOM 991 O O . ASP A 1 131 ? 0.965 -7.286 -16.252 1.00 86.25 131 ASP A O 1
ATOM 995 N N . GLU A 1 132 ? -0.495 -6.565 -14.702 1.00 87.12 132 GLU A N 1
ATOM 996 C CA . GLU A 1 132 ? -0.146 -5.152 -14.796 1.00 87.12 132 GLU A CA 1
ATOM 997 C C . GLU A 1 132 ? 1.096 -4.895 -13.949 1.00 87.12 132 GLU A C 1
ATOM 999 O O . GLU A 1 132 ? 1.160 -5.290 -12.788 1.00 87.12 132 GLU A O 1
ATOM 1004 N N . VAL A 1 133 ? 2.095 -4.223 -14.499 1.00 95.50 133 VAL A N 1
ATOM 1005 C CA . VAL A 1 133 ? 3.338 -3.930 -13.791 1.00 95.50 133 VAL A CA 1
ATOM 1006 C C . VAL A 1 133 ? 3.750 -2.485 -13.988 1.00 95.50 133 VAL A C 1
ATOM 1008 O O . VAL A 1 133 ? 3.523 -1.892 -15.042 1.00 95.50 133 VAL A O 1
ATOM 1011 N N . VAL A 1 134 ? 4.405 -1.934 -12.969 1.00 94.75 134 VAL A N 1
ATOM 1012 C CA . VAL A 1 134 ? 5.223 -0.731 -13.090 1.00 94.75 134 VAL A CA 1
ATOM 1013 C C . VAL A 1 134 ? 6.665 -1.126 -12.816 1.00 94.75 134 VAL A C 1
ATOM 1015 O O . VAL A 1 134 ? 6.971 -1.709 -11.776 1.00 94.75 134 VAL A O 1
ATOM 1018 N N . ILE A 1 135 ? 7.541 -0.819 -13.761 1.00 97.75 135 ILE A N 1
ATOM 1019 C CA . ILE A 1 135 ? 8.969 -1.119 -13.758 1.00 97.75 135 ILE A CA 1
ATOM 1020 C C . ILE A 1 135 ? 9.727 0.166 -13.471 1.00 97.75 135 ILE A C 1
ATOM 1022 O O . ILE A 1 135 ? 9.381 1.213 -14.012 1.00 97.75 135 ILE A O 1
ATOM 1026 N N . TYR A 1 136 ? 10.775 0.091 -12.660 1.00 91.31 136 TYR A N 1
ATOM 1027 C CA . TYR A 1 136 ? 11.741 1.175 -12.525 1.00 91.31 136 TYR A CA 1
ATOM 1028 C C . TYR A 1 136 ? 13.066 0.755 -13.150 1.00 91.31 136 TYR A C 1
ATOM 1030 O O . TYR A 1 136 ? 13.682 -0.222 -12.715 1.00 91.31 136 TYR A O 1
ATOM 1038 N N . GLY A 1 137 ? 13.507 1.464 -14.189 1.00 92.19 137 GLY A N 1
ATOM 1039 C CA . GLY A 1 137 ? 14.689 1.066 -14.948 1.00 92.19 137 GLY A CA 1
ATOM 1040 C C . GLY A 1 137 ? 15.132 2.068 -16.007 1.00 92.19 137 GLY A C 1
ATOM 1041 O O . GLY A 1 137 ? 14.450 3.046 -16.289 1.00 92.19 137 GLY A O 1
ATOM 1042 N N . GLU A 1 138 ? 16.319 1.824 -16.558 1.00 90.56 138 GLU A N 1
ATOM 1043 C CA . GLU A 1 138 ? 16.944 2.632 -17.612 1.00 90.56 138 GLU A CA 1
ATOM 1044 C C . GLU A 1 138 ? 16.490 2.103 -18.981 1.00 90.56 138 GLU A C 1
ATOM 1046 O O . GLU A 1 138 ? 16.673 0.917 -19.271 1.00 90.56 138 GLU A O 1
ATOM 1051 N N . LEU A 1 139 ? 15.889 2.965 -19.807 1.00 96.69 139 LEU A N 1
ATOM 1052 C CA . LEU A 1 139 ? 15.539 2.640 -21.193 1.00 96.69 139 LEU A CA 1
ATOM 1053 C C . LEU A 1 139 ? 16.804 2.541 -22.046 1.00 96.69 139 LEU A C 1
ATOM 1055 O O . LEU A 1 139 ? 17.754 3.301 -21.860 1.00 96.69 139 LEU A O 1
ATOM 1059 N N . THR A 1 140 ? 16.824 1.615 -22.997 1.00 96.19 140 THR A N 1
ATOM 1060 C CA . THR A 1 140 ? 17.959 1.444 -23.899 1.00 96.19 140 THR A CA 1
ATOM 1061 C C . THR A 1 140 ? 17.551 0.824 -25.234 1.00 96.19 140 THR A C 1
ATOM 1063 O O . THR A 1 140 ? 16.512 0.174 -25.360 1.00 96.19 140 THR A O 1
ATOM 1066 N N . LEU A 1 141 ? 18.405 1.014 -26.238 1.00 96.62 141 LEU A N 1
ATOM 1067 C CA . LEU A 1 141 ? 18.381 0.280 -27.496 1.00 96.62 141 LEU A CA 1
ATOM 1068 C C . LEU A 1 141 ? 19.613 -0.632 -27.529 1.00 96.62 141 LEU A C 1
ATOM 1070 O O . LEU A 1 141 ? 20.728 -0.173 -27.785 1.00 96.62 141 LEU A O 1
ATOM 1074 N N . PHE A 1 142 ? 19.430 -1.921 -27.242 1.00 93.31 142 PHE A N 1
ATOM 1075 C CA . PHE A 1 142 ? 20.513 -2.903 -27.281 1.00 93.31 142 PHE A CA 1
ATOM 1076 C C . PHE A 1 142 ? 20.532 -3.614 -28.638 1.00 93.31 142 PHE A C 1
ATOM 1078 O O . PHE A 1 142 ? 19.713 -4.493 -28.926 1.00 93.31 142 PHE A O 1
ATOM 1085 N N . GLY A 1 143 ? 21.456 -3.199 -29.507 1.00 94.06 143 GLY A N 1
ATOM 1086 C CA . GLY A 1 143 ? 21.446 -3.605 -30.911 1.00 94.06 143 GLY A CA 1
ATOM 1087 C C . GLY A 1 143 ? 20.189 -3.071 -31.596 1.00 94.06 143 GLY A C 1
ATOM 1088 O O . GLY A 1 143 ? 20.041 -1.867 -31.761 1.00 94.06 143 GLY A O 1
ATOM 1089 N N . THR A 1 144 ? 19.269 -3.961 -31.963 1.00 94.06 144 THR A N 1
ATOM 1090 C CA . THR A 1 144 ? 17.955 -3.606 -32.528 1.00 94.06 144 THR A CA 1
ATOM 1091 C C . THR A 1 144 ? 16.804 -3.789 -31.537 1.00 94.06 144 THR A C 1
ATOM 1093 O O . THR A 1 144 ? 15.646 -3.632 -31.910 1.00 94.06 144 THR A O 1
ATOM 1096 N N . THR A 1 145 ? 17.095 -4.173 -30.291 1.00 95.19 145 THR A N 1
ATOM 1097 C CA . THR A 1 145 ? 16.071 -4.485 -29.288 1.00 95.19 145 THR A CA 1
ATOM 1098 C C . THR A 1 145 ? 15.822 -3.275 -28.398 1.00 95.19 145 THR A C 1
ATOM 1100 O O . THR A 1 145 ? 16.731 -2.818 -27.707 1.00 95.19 145 THR A O 1
ATOM 1103 N N . GLN A 1 146 ? 14.590 -2.767 -28.401 1.00 97.12 146 GLN A N 1
ATOM 1104 C CA . GLN A 1 146 ? 14.140 -1.742 -27.460 1.00 97.12 146 GLN A CA 1
ATOM 1105 C C . GLN A 1 146 ? 13.850 -2.419 -26.120 1.00 97.12 146 GLN A C 1
ATOM 1107 O O . GLN A 1 146 ? 12.967 -3.278 -26.031 1.00 97.12 146 GLN A O 1
ATOM 1112 N N . GLU A 1 147 ? 14.616 -2.082 -25.086 1.00 97.56 147 GLU A N 1
ATOM 1113 C CA . GLU A 1 147 ? 14.505 -2.760 -23.798 1.00 97.56 147 GLU A CA 1
ATOM 1114 C C . GLU A 1 147 ? 14.757 -1.842 -22.599 1.00 97.56 147 GLU A C 1
ATOM 1116 O O . GLU A 1 147 ? 15.326 -0.758 -22.706 1.00 97.56 147 GLU A O 1
ATOM 1121 N N . VAL A 1 148 ? 14.323 -2.296 -21.427 1.00 98.19 148 VAL A N 1
ATOM 1122 C CA . VAL A 1 148 ? 14.757 -1.771 -20.134 1.00 98.19 148 VAL A CA 1
ATOM 1123 C C . VAL A 1 148 ? 15.964 -2.590 -19.687 1.00 98.19 148 VAL A C 1
ATOM 1125 O O . VAL A 1 148 ? 15.883 -3.813 -19.538 1.00 98.19 148 VAL A O 1
ATOM 1128 N N . LYS A 1 149 ? 17.089 -1.911 -19.475 1.00 92.81 149 LYS A N 1
ATOM 1129 C CA . LYS A 1 149 ? 18.397 -2.503 -19.173 1.00 92.81 149 LYS A CA 1
ATOM 1130 C C . LYS A 1 149 ? 18.416 -3.238 -17.832 1.00 92.81 149 LYS A C 1
ATOM 1132 O O . LYS A 1 149 ? 17.643 -2.925 -16.924 1.00 92.81 149 LYS A O 1
ATOM 1137 N N . GLN A 1 150 ? 19.360 -4.170 -17.681 1.00 91.56 150 GLN A N 1
ATOM 1138 C CA . GLN A 1 150 ? 19.635 -4.863 -16.417 1.00 91.56 150 GLN A CA 1
ATOM 1139 C C . GLN A 1 150 ? 19.792 -3.885 -15.236 1.00 91.56 150 GLN A C 1
ATOM 1141 O O . GLN A 1 150 ? 20.357 -2.800 -15.373 1.00 91.56 150 GLN A O 1
ATOM 1146 N N . GLY A 1 151 ? 19.326 -4.304 -14.055 1.00 81.25 151 GLY A N 1
ATOM 1147 C CA . GLY A 1 151 ? 19.268 -3.463 -12.854 1.00 81.25 151 GLY A CA 1
ATOM 1148 C C . GLY A 1 151 ? 17.942 -2.711 -12.715 1.00 81.25 151 GLY A C 1
ATOM 1149 O O . GLY A 1 151 ? 17.823 -1.816 -11.871 1.00 81.25 151 GLY A O 1
ATOM 1150 N N . ASN A 1 152 ? 16.966 -3.058 -13.555 1.00 97.25 152 ASN A N 1
ATOM 1151 C CA . ASN A 1 152 ? 15.566 -2.712 -13.378 1.00 97.25 152 ASN A CA 1
ATOM 1152 C C . ASN A 1 152 ? 14.873 -3.686 -12.416 1.00 97.25 152 ASN A C 1
ATOM 1154 O O . ASN A 1 152 ? 15.369 -4.786 -12.155 1.00 97.25 152 ASN A O 1
ATOM 1158 N N . TYR A 1 153 ? 13.721 -3.277 -11.902 1.00 93.75 153 TYR A N 1
ATOM 1159 C CA . TYR A 1 153 ? 12.888 -4.125 -11.064 1.00 93.75 153 TYR A CA 1
ATOM 1160 C C . TYR A 1 153 ? 11.428 -3.695 -11.113 1.00 93.75 153 TYR A C 1
ATOM 1162 O O . TYR A 1 153 ? 11.104 -2.551 -11.446 1.00 93.75 153 TYR A O 1
ATOM 1170 N N . ILE A 1 154 ? 10.547 -4.620 -10.746 1.00 94.00 154 ILE A N 1
ATOM 1171 C CA . ILE A 1 154 ? 9.123 -4.342 -10.590 1.00 94.00 154 ILE A CA 1
ATOM 1172 C C . ILE A 1 154 ? 8.938 -3.494 -9.326 1.00 94.00 154 ILE A C 1
ATOM 1174 O O . ILE A 1 154 ? 9.289 -3.921 -8.230 1.00 94.00 154 ILE A O 1
ATOM 1178 N N . VAL A 1 155 ? 8.391 -2.287 -9.451 1.00 79.94 155 VAL A N 1
ATOM 1179 C CA . VAL A 1 155 ? 7.991 -1.456 -8.299 1.00 79.94 155 VAL A CA 1
ATOM 1180 C C . VAL A 1 155 ? 6.535 -1.667 -7.915 1.00 79.94 155 VAL A C 1
ATOM 1182 O O . VAL A 1 155 ? 6.203 -1.488 -6.746 1.00 79.94 155 VAL A O 1
ATOM 1185 N N . SER A 1 156 ? 5.690 -2.049 -8.878 1.00 87.62 156 SER A N 1
ATOM 1186 C CA . SER A 1 156 ? 4.288 -2.400 -8.661 1.00 87.62 156 SER A CA 1
ATOM 1187 C C . SER A 1 156 ? 3.880 -3.589 -9.529 1.00 87.62 156 SER A C 1
ATOM 1189 O O . SER A 1 156 ? 4.257 -3.623 -10.697 1.00 87.62 156 SER A O 1
ATOM 1191 N N . GLN A 1 157 ? 3.101 -4.527 -8.994 1.00 87.94 157 GLN A N 1
ATOM 1192 C CA . GLN A 1 157 ? 2.506 -5.648 -9.725 1.00 87.94 157 GLN A CA 1
ATOM 1193 C C . GLN A 1 157 ? 1.029 -5.793 -9.349 1.00 87.94 157 GLN A C 1
ATOM 1195 O O . GLN A 1 157 ? 0.705 -6.040 -8.192 1.00 87.94 157 GLN A O 1
ATOM 1200 N N . ASN A 1 158 ? 0.120 -5.636 -10.309 1.00 82.94 158 ASN A N 1
ATOM 1201 C CA . ASN A 1 158 ? -1.333 -5.626 -10.117 1.00 82.94 158 ASN A CA 1
ATOM 1202 C C . ASN A 1 158 ? -1.761 -4.691 -8.968 1.00 82.94 158 ASN A C 1
ATOM 1204 O O . ASN A 1 158 ? -2.594 -5.042 -8.132 1.00 82.94 158 ASN A O 1
ATOM 1208 N N . GLY A 1 159 ? -1.117 -3.523 -8.881 1.00 70.88 159 GLY A N 1
ATOM 1209 C CA . GLY A 1 159 ? -1.321 -2.544 -7.810 1.00 70.88 159 GLY A CA 1
ATOM 1210 C C . GLY A 1 159 ? -0.544 -2.808 -6.512 1.00 70.88 159 GLY A C 1
ATOM 1211 O O . GLY A 1 159 ? -0.575 -1.964 -5.622 1.00 70.88 159 GLY A O 1
ATOM 1212 N N . GLN A 1 160 ? 0.177 -3.926 -6.381 1.00 65.06 160 GLN A N 1
ATOM 1213 C CA . GLN A 1 160 ? 0.990 -4.246 -5.200 1.00 65.06 160 GLN A CA 1
ATOM 1214 C C . GLN A 1 160 ? 2.386 -3.636 -5.307 1.00 65.06 160 GLN A C 1
ATOM 1216 O O . GLN A 1 160 ? 3.100 -3.967 -6.243 1.00 65.06 160 GLN A O 1
ATOM 1221 N N . THR A 1 161 ? 2.821 -2.826 -4.341 1.00 66.81 161 THR A N 1
ATOM 1222 C CA . THR A 1 161 ? 4.203 -2.320 -4.242 1.00 66.81 161 THR A CA 1
ATOM 1223 C C . THR A 1 161 ? 5.002 -3.094 -3.190 1.00 66.81 161 THR A C 1
ATOM 1225 O O . THR A 1 161 ? 4.431 -3.743 -2.311 1.00 66.81 161 THR A O 1
ATOM 1228 N N . SER A 1 162 ? 6.335 -3.097 -3.277 1.00 42.44 162 SER A N 1
ATOM 1229 C CA . SER A 1 162 ? 7.132 -3.951 -2.390 1.00 42.44 162 SER A CA 1
ATOM 1230 C C . SER A 1 162 ? 7.178 -3.476 -0.945 1.00 42.44 162 SER A C 1
ATOM 1232 O O . SER A 1 162 ? 7.813 -2.482 -0.597 1.00 42.44 162 SER A O 1
ATOM 1234 N N . GLY A 1 163 ? 6.490 -4.262 -0.127 1.00 36.88 163 GLY A N 1
ATOM 1235 C CA . GLY A 1 163 ? 6.478 -4.285 1.330 1.00 36.88 163 GLY A CA 1
ATOM 1236 C C . GLY A 1 163 ? 5.688 -5.486 1.872 1.00 36.88 163 GLY A C 1
ATOM 1237 O O . GLY A 1 163 ? 5.376 -5.537 3.058 1.00 36.88 163 GLY A O 1
ATOM 1238 N N . ALA A 1 164 ? 5.343 -6.445 1.005 1.00 34.97 164 ALA A N 1
ATOM 1239 C CA . ALA A 1 164 ? 4.491 -7.585 1.306 1.00 34.97 164 ALA A CA 1
ATOM 1240 C C . ALA A 1 164 ? 5.111 -8.868 0.722 1.00 34.97 164 ALA A C 1
ATOM 1242 O O . ALA A 1 164 ? 5.197 -9.023 -0.494 1.00 34.97 164 ALA A O 1
ATOM 1243 N N . SER A 1 165 ? 5.542 -9.788 1.586 1.00 26.67 165 SER A N 1
ATOM 1244 C CA . SER A 1 165 ? 5.907 -11.174 1.248 1.00 26.67 165 SER A CA 1
ATOM 1245 C C . SER A 1 165 ? 5.003 -12.175 2.008 1.00 26.67 165 SER A C 1
ATOM 1247 O O . SER A 1 165 ? 4.517 -11.882 3.095 1.00 26.67 165 SER A O 1
ATOM 1249 N N . THR A 1 166 ? 4.732 -13.317 1.362 1.00 33.19 166 THR A N 1
ATOM 1250 C CA . THR A 1 166 ? 3.485 -14.142 1.212 1.00 33.19 166 THR A CA 1
ATOM 1251 C C . THR A 1 166 ? 3.625 -15.592 1.810 1.00 33.19 166 THR A C 1
ATOM 1253 O O . THR A 1 166 ? 4.708 -15.795 2.359 1.00 33.19 166 THR A O 1
ATOM 1256 N N . PRO A 1 167 ? 2.691 -16.626 1.771 1.00 32.75 167 PRO A N 1
ATOM 1257 C CA . PRO A 1 167 ? 1.651 -16.972 0.752 1.00 32.75 167 PRO A CA 1
ATOM 1258 C C . PRO A 1 167 ? 0.313 -17.727 1.126 1.00 32.75 167 PRO A C 1
ATOM 1260 O O . PRO A 1 167 ? 0.163 -18.377 2.157 1.00 32.75 167 PRO A O 1
ATOM 1263 N N . SER A 1 168 ? -0.590 -17.761 0.122 1.00 27.17 168 SER A N 1
ATOM 1264 C CA . SER A 1 168 ? -1.765 -18.639 -0.159 1.00 27.17 168 SER A CA 1
ATOM 1265 C C . SER A 1 168 ? -3.158 -18.323 0.444 1.00 27.17 168 SER A C 1
ATOM 1267 O O . SER A 1 168 ? -3.328 -18.203 1.651 1.00 27.17 168 SER A O 1
ATOM 1269 N N . THR A 1 169 ? -4.174 -18.321 -0.446 1.00 24.86 169 THR A N 1
ATOM 1270 C CA . THR A 1 169 ? -5.641 -18.087 -0.266 1.00 24.86 169 THR A CA 1
ATOM 1271 C C . THR A 1 169 ? -6.081 -16.631 -0.572 1.00 24.86 169 THR A C 1
ATOM 1273 O O . THR A 1 169 ? -5.364 -15.701 -0.213 1.00 24.86 169 THR A O 1
ATOM 1276 N N . PRO A 1 170 ? -7.167 -16.406 -1.354 1.00 26.12 170 PRO A N 1
ATOM 1277 C CA . PRO A 1 170 ? -7.279 -15.268 -2.273 1.00 26.12 170 PRO A CA 1
ATOM 1278 C C . PRO A 1 170 ? -7.345 -13.912 -1.566 1.00 26.12 170 PRO A C 1
ATOM 1280 O O . PRO A 1 170 ? -8.251 -13.652 -0.779 1.00 26.12 170 PRO A O 1
ATOM 1283 N N . ALA A 1 171 ? -6.401 -13.029 -1.898 1.00 27.95 171 ALA A N 1
ATOM 1284 C CA . ALA A 1 171 ? -6.408 -11.648 -1.442 1.00 27.95 171 ALA A CA 1
ATOM 1285 C C . ALA A 1 171 ? -7.146 -10.765 -2.457 1.00 27.95 171 ALA A C 1
ATOM 1287 O O . ALA A 1 171 ? -6.667 -10.498 -3.559 1.00 27.95 171 ALA A O 1
ATOM 1288 N N . THR A 1 172 ? -8.327 -10.317 -2.050 1.00 28.19 172 THR A N 1
ATOM 1289 C CA . THR A 1 172 ? -9.040 -9.149 -2.577 1.00 28.19 172 THR A CA 1
ATOM 1290 C C . THR A 1 172 ? -8.099 -7.922 -2.592 1.00 28.19 172 THR A C 1
ATOM 1292 O O . THR A 1 172 ? -7.237 -7.827 -1.715 1.00 28.19 172 THR A O 1
ATOM 1295 N N . PRO A 1 173 ? -8.214 -6.988 -3.558 1.00 30.27 173 PRO A N 1
ATOM 1296 C CA . PRO A 1 173 ? -7.182 -5.987 -3.840 1.00 30.27 173 PRO A CA 1
ATOM 1297 C C . PRO A 1 173 ? -6.880 -5.080 -2.642 1.00 30.27 173 PRO A C 1
ATOM 1299 O O . PRO A 1 173 ? -7.798 -4.566 -2.002 1.00 30.27 173 PRO A O 1
ATOM 1302 N N . SER A 1 174 ? -5.597 -4.797 -2.402 1.00 37.41 174 SER A N 1
ATOM 1303 C CA . SER A 1 174 ? -5.176 -3.620 -1.637 1.00 37.41 174 SER A CA 1
ATOM 1304 C C . SER A 1 174 ? -5.534 -2.375 -2.443 1.00 37.41 174 SER A C 1
ATOM 1306 O O . SER A 1 174 ? -4.706 -1.896 -3.199 1.00 37.41 174 SER A O 1
ATOM 1308 N N . GLN A 1 175 ? -6.760 -1.874 -2.307 1.00 51.03 175 GLN A N 1
ATOM 1309 C CA . GLN A 1 175 ? -7.140 -0.498 -2.626 1.00 51.03 175 GLN A CA 1
ATOM 1310 C C . GLN A 1 175 ? -8.208 -0.082 -1.615 1.00 51.03 175 GLN A C 1
ATOM 1312 O O . GLN A 1 175 ? -9.389 -0.401 -1.754 1.00 51.03 175 GLN A O 1
ATOM 1317 N N . GLY A 1 176 ? -7.755 0.586 -0.558 1.00 68.69 176 GLY A N 1
ATOM 1318 C CA . GLY A 1 176 ? -8.619 1.012 0.532 1.00 68.69 176 GLY A CA 1
ATOM 1319 C C . GLY A 1 176 ? -7.946 1.900 1.567 1.00 68.69 176 GLY A C 1
ATOM 1320 O O . GLY A 1 176 ? -8.556 2.128 2.592 1.00 68.69 176 GLY A O 1
ATOM 1321 N N . LEU A 1 177 ? -6.721 2.393 1.368 1.00 81.50 177 LEU A N 1
ATOM 1322 C CA . LEU A 1 177 ? -6.069 3.303 2.313 1.00 81.50 177 LEU A CA 1
ATOM 1323 C C . LEU A 1 177 ? -5.631 4.573 1.585 1.00 81.50 177 LEU A C 1
ATOM 1325 O O . LEU A 1 177 ? -4.952 4.497 0.567 1.00 81.50 177 LEU A O 1
ATOM 1329 N N . ASN A 1 178 ? -6.034 5.732 2.095 1.00 80.94 178 ASN A N 1
ATOM 1330 C CA . ASN A 1 178 ? -5.666 7.039 1.563 1.00 80.94 178 ASN A CA 1
ATOM 1331 C C . ASN A 1 178 ? -5.218 7.955 2.701 1.00 80.94 178 ASN A C 1
ATOM 1333 O O . ASN A 1 178 ? -5.947 8.119 3.677 1.00 80.94 178 ASN A O 1
ATOM 1337 N N . ILE A 1 179 ? -4.050 8.575 2.559 1.00 82.94 179 ILE A N 1
ATOM 1338 C CA . ILE A 1 179 ? -3.512 9.537 3.523 1.00 82.94 179 ILE A CA 1
ATOM 1339 C C . ILE A 1 179 ? -3.537 10.918 2.873 1.00 82.94 179 ILE A C 1
ATOM 1341 O O . ILE A 1 179 ? -2.994 11.104 1.788 1.00 82.94 179 ILE A O 1
ATOM 1345 N N . SER A 1 180 ? -4.171 11.884 3.531 1.00 78.44 180 SER A N 1
ATOM 1346 C CA . SER A 1 180 ? -4.260 13.267 3.062 1.00 78.44 180 SER A CA 1
ATOM 1347 C C . SER A 1 180 ? -4.084 14.219 4.238 1.00 78.44 180 SER A C 1
ATOM 1349 O O . SER A 1 180 ? -4.984 14.352 5.072 1.00 78.44 180 SER A O 1
ATOM 1351 N N . GLY A 1 181 ? -2.922 14.874 4.305 1.00 87.50 181 GLY A N 1
ATOM 1352 C CA . GLY A 1 181 ? -2.516 15.648 5.480 1.00 87.50 181 GLY A CA 1
ATOM 1353 C C . GLY A 1 181 ? -2.591 14.781 6.734 1.00 87.50 181 GLY A C 1
ATOM 1354 O O . GLY A 1 181 ? -2.115 13.651 6.736 1.00 87.50 181 GLY A O 1
ATOM 1355 N N . THR A 1 182 ? -3.300 15.256 7.755 1.00 89.75 182 THR A N 1
ATOM 1356 C CA . THR A 1 182 ? -3.493 14.551 9.031 1.00 89.75 182 THR A CA 1
ATOM 1357 C C . THR A 1 182 ? -4.601 13.493 9.019 1.00 89.75 182 THR A C 1
ATOM 1359 O O . THR A 1 182 ? -4.934 12.955 10.072 1.00 89.75 182 THR A O 1
ATOM 1362 N N . THR A 1 183 ? -5.211 13.186 7.872 1.00 86.50 183 THR A N 1
ATOM 1363 C CA . THR A 1 183 ? -6.325 12.228 7.797 1.00 86.50 183 THR A CA 1
ATOM 1364 C C . THR A 1 183 ? -5.892 10.932 7.127 1.00 86.50 183 THR A C 1
ATOM 1366 O O . THR A 1 183 ? -5.454 10.943 5.977 1.00 86.50 183 THR A O 1
ATOM 1369 N N . VAL A 1 184 ? -6.101 9.804 7.810 1.00 92.88 184 VAL A N 1
ATOM 1370 C CA . VAL A 1 184 ? -5.996 8.460 7.223 1.00 92.88 184 VAL A CA 1
ATOM 1371 C C . VAL A 1 184 ? -7.402 7.935 6.970 1.00 92.88 184 VAL A C 1
ATOM 1373 O O . VAL A 1 184 ? -8.218 7.868 7.883 1.00 92.88 184 VAL A O 1
ATOM 1376 N N . THR A 1 185 ? -7.705 7.571 5.731 1.00 90.38 185 THR A N 1
ATOM 1377 C CA . THR A 1 185 ? -9.008 7.049 5.311 1.00 90.38 185 THR A CA 1
ATOM 1378 C C . THR A 1 185 ? -8.873 5.603 4.879 1.00 90.38 185 THR A C 1
ATOM 1380 O O . THR A 1 185 ? -8.078 5.289 4.000 1.00 90.38 185 THR A O 1
ATOM 1383 N N . LEU A 1 186 ? -9.684 4.745 5.480 1.00 94.69 186 LEU A N 1
ATOM 1384 C CA . LEU A 1 186 ? -9.818 3.335 5.184 1.00 94.69 186 LEU A CA 1
ATOM 1385 C C . LEU A 1 186 ? -11.133 3.165 4.418 1.00 94.69 186 LEU A C 1
ATOM 1387 O O . LEU A 1 186 ? -12.186 3.436 4.983 1.00 94.69 186 LEU A O 1
ATOM 1391 N N . THR A 1 187 ? -11.109 2.720 3.171 1.00 86.06 187 THR A N 1
ATOM 1392 C CA . THR A 1 187 ? -12.269 2.559 2.292 1.00 86.06 187 THR A CA 1
ATOM 1393 C C . THR A 1 187 ? -12.443 1.093 1.929 1.00 86.06 187 THR A C 1
ATOM 1395 O O . THR A 1 187 ? -11.535 0.461 1.394 1.00 86.06 187 THR A O 1
ATOM 1398 N N . ASN A 1 188 ? -13.633 0.559 2.174 1.00 86.94 188 ASN A N 1
ATOM 1399 C CA . ASN A 1 188 ? -14.017 -0.766 1.723 1.00 86.94 188 ASN A CA 1
ATOM 1400 C C . ASN A 1 188 ? -14.538 -0.672 0.286 1.00 86.94 188 ASN A C 1
ATOM 1402 O O . ASN A 1 188 ? -15.676 -0.272 0.059 1.00 86.94 188 ASN A O 1
ATOM 1406 N N . SER A 1 189 ? -13.721 -1.067 -0.687 1.00 81.19 189 SER A N 1
ATOM 1407 C CA . SER A 1 189 ? -14.091 -1.057 -2.110 1.00 81.19 189 SER A CA 1
ATOM 1408 C C . SER A 1 189 ? -15.307 -1.934 -2.443 1.00 81.19 189 SER A C 1
ATOM 1410 O O . SER A 1 189 ? -15.960 -1.713 -3.459 1.00 81.19 189 SER A O 1
ATOM 1412 N N . ASN A 1 190 ? -15.661 -2.882 -1.567 1.00 80.06 190 ASN A N 1
ATOM 1413 C CA . ASN A 1 190 ? -16.810 -3.778 -1.719 1.00 80.06 190 ASN A CA 1
ATOM 1414 C C . ASN A 1 190 ? -18.068 -3.286 -0.976 1.00 80.06 190 ASN A C 1
ATOM 1416 O O . ASN A 1 190 ? -18.980 -4.079 -0.697 1.00 80.06 190 ASN A O 1
ATOM 1420 N N . ALA A 1 191 ? -18.106 -2.015 -0.572 1.00 82.44 191 ALA A N 1
ATOM 1421 C CA . ALA A 1 191 ? -19.237 -1.413 0.118 1.00 82.44 191 ALA A CA 1
ATOM 1422 C C . ALA A 1 191 ? -19.440 0.044 -0.311 1.00 82.44 191 ALA A C 1
ATOM 1424 O O . ALA A 1 191 ? -18.513 0.850 -0.317 1.00 82.44 191 ALA A O 1
ATOM 1425 N N . THR A 1 192 ? -20.682 0.404 -0.621 1.00 87.44 192 THR A N 1
ATOM 1426 C CA . THR A 1 192 ? -21.059 1.798 -0.863 1.00 87.44 192 THR A CA 1
ATOM 1427 C C . THR A 1 192 ? -21.330 2.486 0.472 1.00 87.44 192 THR A C 1
ATOM 1429 O O . THR A 1 192 ? -22.055 1.945 1.305 1.00 87.44 192 THR A O 1
ATOM 1432 N N . ALA A 1 193 ? -20.738 3.661 0.694 1.00 86.31 193 ALA A N 1
ATOM 1433 C CA . ALA A 1 193 ? -20.911 4.414 1.935 1.00 86.31 193 ALA A CA 1
ATOM 1434 C C . ALA A 1 193 ? -22.356 4.901 2.110 1.00 86.31 193 ALA A C 1
ATOM 1436 O O . ALA A 1 193 ? -22.882 5.597 1.245 1.00 86.31 193 ALA A O 1
ATOM 1437 N N . GLY A 1 194 ? -22.963 4.558 3.247 1.00 88.81 194 GLY A N 1
ATOM 1438 C CA . GLY A 1 194 ? -24.253 5.081 3.682 1.00 88.81 194 GLY A CA 1
ATOM 1439 C C . GLY A 1 194 ? -24.122 6.383 4.477 1.00 88.81 194 GLY A C 1
ATOM 1440 O O . GLY A 1 194 ? -23.054 6.991 4.566 1.00 88.81 194 GLY A O 1
ATOM 1441 N N . THR A 1 195 ? -25.228 6.817 5.081 1.00 94.00 195 THR A N 1
ATOM 1442 C CA . THR A 1 195 ? -25.301 8.061 5.873 1.00 94.00 195 THR A CA 1
ATOM 1443 C C . THR A 1 195 ? -25.079 7.842 7.370 1.00 94.00 195 THR A C 1
ATOM 1445 O O . THR A 1 195 ? -24.785 8.792 8.097 1.00 94.00 195 THR A O 1
ATOM 1448 N N . THR A 1 196 ? -25.202 6.603 7.854 1.00 97.06 196 THR A N 1
ATOM 1449 C CA . THR A 1 196 ? -25.007 6.274 9.268 1.00 97.06 196 THR A CA 1
ATOM 1450 C C . THR A 1 196 ? -23.526 6.309 9.622 1.00 97.06 196 THR A C 1
ATOM 1452 O O . THR A 1 196 ? -22.718 5.548 9.082 1.00 97.06 196 THR A O 1
ATOM 1455 N N . THR A 1 197 ? -23.180 7.177 10.571 1.00 97.56 197 THR A N 1
ATOM 1456 C CA . THR A 1 197 ? -21.823 7.309 11.097 1.00 97.56 197 THR A CA 1
ATOM 1457 C C . THR A 1 197 ? -21.818 7.277 12.619 1.00 97.56 197 THR A C 1
ATOM 1459 O O . THR A 1 197 ? -22.800 7.629 13.271 1.00 97.56 197 THR A O 1
ATOM 1462 N N . THR A 1 198 ? -20.695 6.852 13.181 1.00 98.38 198 THR A N 1
ATOM 1463 C CA . THR A 1 198 ? -20.395 6.925 14.614 1.00 98.38 198 THR A CA 1
ATOM 1464 C C . THR A 1 198 ? -18.969 7.436 14.763 1.00 98.38 198 THR A C 1
ATOM 1466 O O . THR A 1 198 ? -18.123 7.185 13.901 1.00 98.38 198 THR A O 1
ATOM 1469 N N . SER A 1 199 ? -18.678 8.196 15.814 1.00 98.12 199 SER A N 1
ATOM 1470 C CA . SER A 1 199 ? -17.328 8.717 16.027 1.00 98.12 199 SER A CA 1
ATOM 1471 C C . SER A 1 199 ? -17.002 8.858 17.499 1.00 98.12 199 SER A C 1
ATOM 1473 O O . SER A 1 199 ? -17.897 9.026 18.326 1.00 98.12 199 SER A O 1
ATOM 1475 N N . VAL A 1 200 ? -15.712 8.816 17.803 1.00 98.00 200 VAL A N 1
ATOM 1476 C CA . VAL A 1 200 ? -15.185 8.952 19.156 1.00 98.00 200 VAL A CA 1
ATOM 1477 C C . VAL A 1 200 ? -13.985 9.891 19.146 1.00 98.00 200 VAL A C 1
ATOM 1479 O O . VAL A 1 200 ? -13.026 9.677 18.404 1.00 98.00 200 VAL A O 1
ATOM 1482 N N . ASP A 1 201 ? -14.056 10.945 19.958 1.00 96.75 201 ASP A N 1
ATOM 1483 C CA . ASP A 1 201 ? -12.906 11.783 20.294 1.00 96.75 201 ASP A CA 1
ATOM 1484 C C . ASP A 1 201 ? -12.167 11.132 21.464 1.00 96.75 201 ASP A C 1
ATOM 1486 O O . ASP A 1 201 ? -12.675 11.068 22.586 1.00 96.75 201 ASP A O 1
ATOM 1490 N N . LEU A 1 202 ? -10.963 10.635 21.203 1.00 96.31 202 LEU A N 1
ATOM 1491 C CA . LEU A 1 202 ? -10.191 9.851 22.158 1.00 96.31 202 LEU A CA 1
ATOM 1492 C C . LEU A 1 202 ? -9.734 10.685 23.361 1.00 96.31 202 LEU A C 1
ATOM 1494 O O . LEU A 1 202 ? -9.502 10.123 24.430 1.00 96.31 202 LEU A O 1
ATOM 1498 N N . ASN A 1 203 ? -9.663 12.013 23.232 1.00 94.25 203 ASN A N 1
ATOM 1499 C CA . ASN A 1 203 ? -9.308 12.902 24.336 1.00 94.25 203 ASN A CA 1
ATOM 1500 C C . ASN A 1 203 ? -10.424 13.010 25.391 1.00 94.25 203 ASN A C 1
ATOM 1502 O O . ASN A 1 203 ? -10.168 13.373 26.537 1.00 94.25 203 ASN A O 1
ATOM 1506 N N . THR A 1 204 ? -11.662 12.671 25.021 1.00 95.25 204 THR A N 1
ATOM 1507 C CA . THR A 1 204 ? -12.837 12.743 25.908 1.00 95.25 204 THR A CA 1
ATOM 1508 C C . THR A 1 204 ? -13.062 11.479 26.736 1.00 95.25 204 THR A C 1
ATOM 1510 O O . THR A 1 204 ? -13.880 11.483 27.652 1.00 95.25 204 THR A O 1
ATOM 1513 N N . LEU A 1 205 ? -12.314 10.404 26.464 1.00 94.69 205 LEU A N 1
ATOM 1514 C CA . LEU A 1 205 ? -12.510 9.092 27.090 1.00 94.69 205 LEU A CA 1
ATOM 1515 C C . LEU A 1 205 ? -11.935 8.971 28.512 1.00 94.69 205 LEU A C 1
ATOM 1517 O O . LEU A 1 205 ? -12.093 7.929 29.142 1.00 94.69 205 LEU A O 1
ATOM 1521 N N . GLY A 1 206 ? -11.246 9.999 29.021 1.00 95.06 206 GLY A N 1
ATOM 1522 C CA . GLY A 1 206 ? -10.659 9.977 30.367 1.00 95.06 206 GLY A CA 1
ATOM 1523 C C . GLY A 1 206 ? -9.537 8.946 30.543 1.00 95.06 206 GLY A C 1
ATOM 1524 O O . GLY A 1 206 ? -9.299 8.474 31.653 1.00 95.06 206 GLY A O 1
ATOM 1525 N N . LEU A 1 207 ? -8.858 8.573 29.454 1.00 95.69 207 LEU A N 1
ATOM 1526 C CA . LEU A 1 207 ? -7.764 7.603 29.474 1.00 95.69 207 LEU A CA 1
ATOM 1527 C C . LEU A 1 207 ? -6.557 8.150 30.252 1.00 95.69 207 LEU A C 1
ATOM 1529 O O . LEU A 1 207 ? -6.189 9.321 30.132 1.00 95.69 207 LEU A O 1
ATOM 1533 N N . ALA A 1 208 ? -5.914 7.289 31.041 1.00 96.62 208 ALA A N 1
A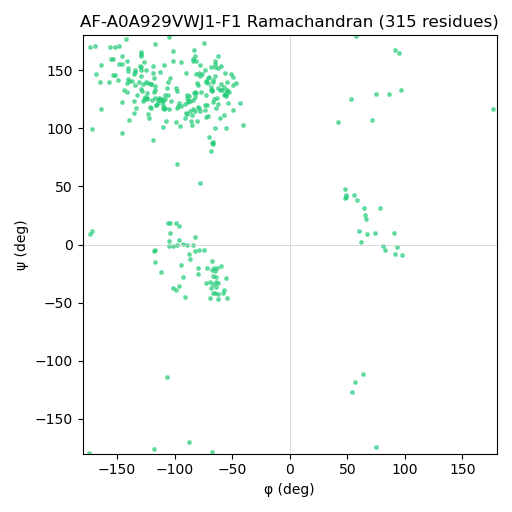TOM 1534 C CA . ALA A 1 208 ? -4.730 7.666 31.805 1.00 96.62 208 ALA A CA 1
ATOM 1535 C C . ALA A 1 208 ? -3.534 7.931 30.874 1.00 96.62 208 ALA A C 1
ATOM 1537 O O . ALA A 1 208 ? -3.258 7.171 29.944 1.00 96.62 208 ALA A O 1
ATOM 1538 N N . ASN A 1 209 ? -2.799 9.013 31.135 1.00 97.44 209 ASN A N 1
ATOM 1539 C CA . ASN A 1 209 ? -1.627 9.366 30.339 1.00 97.44 209 ASN A CA 1
ATOM 1540 C C . ASN A 1 209 ? -0.543 8.277 30.424 1.00 97.44 209 ASN A C 1
ATOM 1542 O O . ASN A 1 209 ? -0.208 7.816 31.513 1.00 97.44 209 ASN A O 1
ATOM 1546 N N . ASN A 1 210 ? 0.029 7.918 29.275 1.00 94.81 210 ASN A N 1
ATOM 1547 C CA . ASN A 1 210 ? 1.025 6.863 29.076 1.00 94.81 210 ASN A CA 1
ATOM 1548 C C . ASN A 1 210 ? 0.572 5.446 29.476 1.00 94.81 210 ASN A C 1
ATOM 1550 O O . ASN A 1 210 ? 1.404 4.540 29.530 1.00 94.81 210 ASN A O 1
ATOM 1554 N N . ALA A 1 211 ? -0.721 5.232 29.731 1.00 95.12 211 ALA A N 1
ATOM 1555 C CA . ALA A 1 211 ? -1.259 3.901 29.970 1.00 95.12 211 ALA A CA 1
ATOM 1556 C C . ALA A 1 211 ? -1.524 3.166 28.649 1.00 95.12 211 ALA A C 1
ATOM 1558 O O . ALA A 1 211 ? -1.895 3.787 27.647 1.00 95.12 211 ALA A O 1
ATOM 1559 N N . GLU A 1 212 ? -1.347 1.841 28.670 1.00 96.62 212 GLU A N 1
ATOM 1560 C CA . GLU A 1 212 ? -1.725 0.965 27.560 1.00 96.62 212 GLU A CA 1
ATOM 1561 C C . GLU A 1 212 ? -3.230 1.065 27.306 1.00 96.62 212 GLU A C 1
ATOM 1563 O O . GLU A 1 212 ? -4.039 0.988 28.232 1.00 96.62 212 GLU A O 1
ATOM 1568 N N . VAL A 1 213 ? -3.600 1.222 26.038 1.00 97.44 213 VAL A N 1
ATOM 1569 C CA . VAL A 1 213 ? -4.994 1.199 25.602 1.00 97.44 213 VAL A CA 1
ATOM 1570 C C . VAL A 1 213 ? -5.195 -0.068 24.801 1.00 97.44 213 VAL A C 1
ATOM 1572 O O . VAL A 1 213 ? -4.539 -0.258 23.785 1.00 97.44 213 VAL A O 1
ATOM 1575 N N . THR A 1 214 ? -6.100 -0.929 25.254 1.00 97.12 214 THR A N 1
ATOM 1576 C CA . THR A 1 214 ? -6.404 -2.196 24.580 1.00 97.12 214 THR A CA 1
ATOM 1577 C C . THR A 1 214 ? -7.685 -2.112 23.773 1.00 97.12 214 THR A C 1
ATOM 1579 O O . THR A 1 214 ? -7.770 -2.698 22.701 1.00 97.12 214 THR A O 1
ATOM 1582 N N . THR A 1 215 ? -8.710 -1.407 24.251 1.00 98.00 215 THR A N 1
ATOM 1583 C CA . THR A 1 215 ? -9.995 -1.272 23.556 1.00 98.00 215 THR A CA 1
ATOM 1584 C C . THR A 1 215 ? -10.691 0.025 23.947 1.00 98.00 215 THR A C 1
ATOM 1586 O O . THR A 1 215 ? -10.600 0.466 25.091 1.00 98.00 215 THR A O 1
ATOM 1589 N N . ILE A 1 216 ? -11.401 0.621 22.992 1.00 98.25 216 ILE A N 1
ATOM 1590 C CA . ILE A 1 216 ? -12.366 1.701 23.212 1.00 98.25 216 ILE A CA 1
ATOM 1591 C C . ILE A 1 216 ? -13.706 1.326 22.578 1.00 98.25 216 ILE A C 1
ATOM 1593 O O . ILE A 1 216 ? -13.757 0.517 21.647 1.00 98.25 216 ILE A O 1
ATOM 1597 N N . THR A 1 217 ? -14.779 1.942 23.065 1.00 98.25 217 THR A N 1
ATOM 1598 C CA . THR A 1 217 ? -16.149 1.701 22.597 1.00 98.25 217 THR A CA 1
ATOM 1599 C C . THR A 1 217 ? -16.721 2.975 21.987 1.00 98.25 217 THR A C 1
ATOM 1601 O O . THR A 1 217 ? -16.560 4.065 22.536 1.00 98.25 217 THR A O 1
ATOM 1604 N N . PHE A 1 218 ? -17.388 2.837 20.846 1.00 98.56 218 PHE A N 1
ATOM 1605 C CA . PHE A 1 218 ? -18.094 3.917 20.164 1.00 98.56 218 PHE A CA 1
ATOM 1606 C C . PHE A 1 218 ? -19.504 4.106 20.751 1.00 98.56 218 PHE A C 1
ATOM 1608 O O . PHE A 1 218 ? -20.065 3.160 21.307 1.00 98.56 218 PHE A O 1
ATOM 1615 N N . PRO A 1 219 ? -20.131 5.289 20.589 1.00 97.88 219 PRO A N 1
ATOM 1616 C CA . PRO A 1 219 ? -21.480 5.550 21.107 1.00 97.88 219 PRO A CA 1
ATOM 1617 C C . PRO A 1 219 ? -22.566 4.563 20.650 1.00 97.88 219 PRO A C 1
ATOM 1619 O O . PRO A 1 219 ? -23.542 4.339 21.359 1.00 97.88 219 PRO A O 1
ATOM 1622 N N . ASP A 1 220 ? -22.411 3.969 19.469 1.00 97.19 220 ASP A N 1
ATOM 1623 C CA . ASP A 1 220 ? -23.343 3.000 18.884 1.00 97.19 220 ASP A CA 1
ATOM 1624 C C . ASP A 1 220 ? -23.052 1.538 19.274 1.00 97.19 220 ASP A C 1
ATOM 1626 O O . ASP A 1 220 ? -23.786 0.638 18.854 1.00 97.19 220 ASP A O 1
ATOM 1630 N N . GLY A 1 221 ? -22.011 1.304 20.079 1.00 97.44 221 GLY A N 1
ATOM 1631 C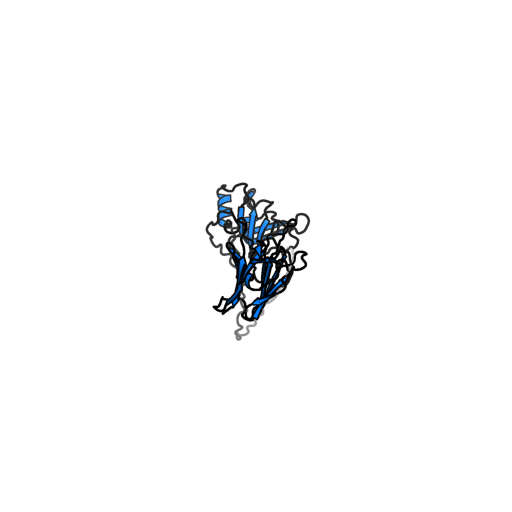 CA . GLY A 1 221 ? -21.602 -0.006 20.582 1.00 97.44 221 GLY A CA 1
ATOM 1632 C C . GLY A 1 221 ? -20.543 -0.730 19.746 1.00 97.44 221 GLY A C 1
ATOM 1633 O O . GLY A 1 221 ? -20.115 -1.807 20.154 1.00 97.44 221 GLY A O 1
ATOM 1634 N N . ALA A 1 222 ? -20.095 -0.166 18.618 1.00 98.31 222 ALA A N 1
ATOM 1635 C CA . ALA A 1 222 ? -18.903 -0.666 17.928 1.00 98.31 222 ALA A CA 1
ATOM 1636 C C . ALA A 1 222 ? -17.658 -0.540 18.825 1.00 98.31 222 ALA A C 1
ATOM 1638 O O . ALA A 1 222 ? -17.648 0.239 19.783 1.00 98.31 222 ALA A O 1
ATOM 1639 N N . THR A 1 223 ? -16.586 -1.266 18.511 1.00 98.56 223 THR A N 1
ATOM 1640 C CA . THR A 1 223 ? -15.330 -1.212 19.283 1.00 98.56 223 THR A CA 1
ATOM 1641 C C . THR A 1 223 ? -14.120 -0.985 18.391 1.00 98.56 223 THR A C 1
ATOM 1643 O O . THR A 1 223 ? -14.118 -1.363 17.222 1.00 98.56 223 THR A O 1
ATOM 1646 N N . ALA A 1 224 ? -13.072 -0.380 18.950 1.00 98.56 224 ALA A N 1
ATOM 1647 C CA . ALA A 1 224 ? -11.734 -0.395 18.367 1.00 98.56 224 ALA A CA 1
ATOM 1648 C C . ALA A 1 224 ? -10.753 -1.014 19.362 1.00 98.56 224 ALA A C 1
ATOM 1650 O O . ALA A 1 224 ? -10.551 -0.473 20.448 1.00 98.56 224 ALA A O 1
ATOM 1651 N N . THR A 1 225 ? -10.141 -2.131 18.984 1.00 98.25 225 THR A N 1
ATOM 1652 C CA . THR A 1 225 ? -9.098 -2.819 19.746 1.00 98.25 225 THR A CA 1
ATOM 1653 C C . THR A 1 225 ? -7.729 -2.431 19.209 1.00 98.25 225 THR A C 1
ATOM 1655 O O . THR A 1 225 ? -7.493 -2.468 18.002 1.00 98.25 225 THR A O 1
ATOM 1658 N N . PHE A 1 226 ? -6.819 -2.082 20.109 1.00 98.06 226 PHE A N 1
ATOM 1659 C CA . PHE A 1 226 ? -5.447 -1.709 19.805 1.00 98.06 226 PHE A CA 1
ATOM 1660 C C . PHE A 1 226 ? -4.520 -2.804 20.330 1.00 98.06 226 PHE A C 1
ATOM 1662 O O . PHE A 1 226 ? -4.551 -3.157 21.506 1.00 98.06 226 PHE A O 1
ATOM 1669 N N . ASP A 1 227 ? -3.706 -3.353 19.440 1.00 93.00 227 ASP A N 1
ATOM 1670 C CA . ASP A 1 227 ? -2.869 -4.520 19.692 1.00 93.00 227 ASP A CA 1
ATOM 1671 C C . ASP A 1 227 ? -1.428 -4.183 19.292 1.00 93.00 227 ASP A C 1
ATOM 1673 O O . ASP A 1 227 ? -1.177 -3.648 18.205 1.00 93.00 227 ASP A O 1
ATOM 1677 N N . SER A 1 228 ? -0.462 -4.488 20.165 1.00 91.00 228 SER A N 1
ATOM 1678 C CA . SER A 1 228 ? 0.954 -4.323 19.826 1.00 91.00 228 SER A CA 1
ATOM 1679 C C . SER A 1 228 ? 1.393 -5.295 18.735 1.00 91.00 228 SER A C 1
ATOM 1681 O O . SER A 1 228 ? 2.450 -5.105 18.149 1.00 91.00 228 SER A O 1
ATOM 1683 N N . ASN A 1 229 ? 0.591 -6.317 18.432 1.00 89.62 229 ASN A N 1
ATOM 1684 C CA . ASN A 1 229 ? 0.830 -7.326 17.411 1.00 89.62 229 ASN A CA 1
ATOM 1685 C C . ASN A 1 229 ? 2.181 -8.032 17.622 1.00 89.62 229 ASN A C 1
ATOM 1687 O O . ASN A 1 229 ? 2.971 -8.202 16.698 1.00 89.62 229 ASN A O 1
ATOM 1691 N N . GLY A 1 230 ? 2.478 -8.356 18.885 1.00 81.94 230 GLY A N 1
ATOM 1692 C CA . GLY A 1 230 ? 3.743 -8.964 19.304 1.00 81.94 230 GLY A CA 1
ATOM 1693 C C . GLY A 1 230 ? 4.911 -7.985 19.472 1.00 81.94 230 GLY A C 1
ATOM 1694 O O . GLY A 1 230 ? 5.992 -8.408 19.876 1.00 81.94 230 GLY A O 1
ATOM 1695 N N . ASN A 1 231 ? 4.722 -6.684 19.215 1.00 78.81 231 ASN A N 1
ATOM 1696 C CA . ASN A 1 231 ? 5.765 -5.678 19.420 1.00 78.81 231 ASN A CA 1
ATOM 1697 C C . ASN A 1 231 ? 5.919 -5.302 20.901 1.00 78.81 231 ASN A C 1
ATOM 1699 O O . ASN A 1 231 ? 4.973 -5.363 21.692 1.00 78.81 231 ASN A O 1
ATOM 1703 N N . THR A 1 232 ? 7.124 -4.846 21.252 1.00 83.94 232 THR A N 1
ATOM 1704 C CA . THR A 1 232 ? 7.471 -4.359 22.598 1.00 83.94 232 THR A CA 1
ATOM 1705 C C . THR A 1 232 ? 6.792 -3.034 22.939 1.00 83.94 232 THR A C 1
ATOM 1707 O O . THR A 1 232 ? 6.450 -2.797 24.096 1.00 83.94 232 THR A O 1
ATOM 1710 N N . HIS A 1 233 ? 6.569 -2.179 21.938 1.00 87.56 233 HIS A N 1
ATOM 1711 C CA . HIS A 1 233 ? 5.868 -0.911 22.103 1.00 87.56 233 HIS A CA 1
ATOM 1712 C C . HIS A 1 233 ? 4.364 -1.128 21.958 1.00 87.56 233 HIS A C 1
ATOM 1714 O O . HIS A 1 233 ? 3.870 -1.490 20.890 1.00 87.56 233 HIS A O 1
ATOM 1720 N N . LYS A 1 234 ? 3.647 -0.906 23.056 1.00 94.12 234 LYS A N 1
ATOM 1721 C CA . LYS A 1 234 ? 2.196 -1.064 23.146 1.00 94.12 234 LYS A CA 1
ATOM 1722 C C . LYS A 1 234 ? 1.483 0.237 22.791 1.00 94.12 234 LYS A C 1
ATOM 1724 O O . LYS A 1 234 ? 2.023 1.296 23.103 1.00 94.12 234 LYS A O 1
ATOM 1729 N N . PRO A 1 235 ? 0.285 0.188 22.187 1.00 97.81 235 PRO A N 1
ATOM 1730 C CA . PRO A 1 235 ? -0.547 1.371 22.014 1.00 97.81 235 PRO A CA 1
ATOM 1731 C C . PRO A 1 235 ? -0.816 2.070 23.349 1.00 97.81 235 PRO A C 1
ATOM 1733 O O . PRO A 1 235 ? -1.250 1.427 24.303 1.00 97.81 235 PRO A O 1
ATOM 1736 N N . ILE A 1 236 ? -0.561 3.377 23.424 1.00 97.62 236 ILE A N 1
ATOM 1737 C CA . ILE A 1 236 ? -0.765 4.167 24.648 1.00 97.62 236 ILE A CA 1
ATOM 1738 C C . ILE A 1 236 ? -1.578 5.423 24.374 1.00 97.62 236 ILE A C 1
ATOM 1740 O O . ILE A 1 236 ? -1.465 6.022 23.303 1.00 97.62 236 ILE A O 1
ATOM 1744 N N . PHE A 1 237 ? -2.337 5.880 25.364 1.00 97.69 237 PHE A N 1
ATOM 1745 C CA . PHE A 1 237 ? -2.883 7.231 25.335 1.00 97.69 237 PHE A CA 1
ATOM 1746 C C . PHE A 1 237 ? -1.810 8.237 25.750 1.00 97.69 237 PHE A C 1
ATOM 1748 O O . PHE A 1 237 ? -1.080 8.015 26.716 1.00 97.69 237 PHE A O 1
ATOM 1755 N N . SER A 1 238 ? -1.717 9.365 25.049 1.00 95.50 238 SER A N 1
ATOM 1756 C CA . SER A 1 238 ? -0.863 10.474 25.463 1.00 95.50 238 SER A CA 1
ATOM 1757 C C . SER A 1 238 ? -1.645 11.776 25.505 1.00 95.50 238 SER A C 1
ATOM 1759 O O . SER A 1 238 ? -2.176 12.230 24.490 1.00 95.50 238 SER A O 1
ATOM 1761 N N . SER A 1 239 ? -1.641 12.420 26.674 1.00 92.19 239 SER A N 1
ATOM 1762 C CA . SER A 1 239 ? -2.289 13.719 26.875 1.00 92.19 239 SER A CA 1
ATOM 1763 C C . SER A 1 239 ? -1.650 14.827 26.034 1.00 92.19 239 SER A C 1
ATOM 1765 O O . SER A 1 239 ? -2.340 15.754 25.629 1.00 92.19 239 SER A O 1
ATOM 1767 N N . LEU A 1 240 ? -0.356 14.704 25.706 1.00 89.62 240 LEU A N 1
ATOM 1768 C CA . LEU A 1 240 ? 0.366 15.659 24.856 1.00 89.62 240 LEU A CA 1
ATOM 1769 C C . LEU A 1 240 ? -0.138 15.671 23.410 1.00 89.62 240 LEU A C 1
ATOM 1771 O O . LEU A 1 240 ? -0.095 16.707 22.758 1.00 89.62 240 LEU A O 1
ATOM 1775 N N . THR A 1 241 ? -0.570 14.518 22.898 1.00 89.06 241 THR A N 1
ATOM 1776 C CA . THR A 1 241 ? -1.073 14.382 21.521 1.00 89.06 241 THR A CA 1
ATOM 1777 C C . THR A 1 241 ? -2.596 14.349 21.479 1.00 89.06 241 THR A C 1
ATOM 1779 O O . THR A 1 241 ? -3.166 14.237 20.398 1.00 89.06 241 THR A O 1
ATOM 1782 N N . SER A 1 242 ? -3.248 14.413 22.648 1.00 92.50 242 SER A N 1
ATOM 1783 C CA . SER A 1 242 ? -4.697 14.263 22.821 1.00 92.50 242 SER A CA 1
ATOM 1784 C C . SER A 1 242 ? -5.245 13.039 22.080 1.00 92.50 242 SER A C 1
ATOM 1786 O O . SER A 1 242 ? -6.284 13.101 21.429 1.00 92.50 242 SER A O 1
ATOM 1788 N N . GLY A 1 243 ? -4.501 11.931 22.119 1.00 94.69 243 GLY A N 1
ATOM 1789 C CA . GLY A 1 243 ? -4.754 10.799 21.236 1.00 94.69 243 GLY A CA 1
ATOM 1790 C C . GLY A 1 243 ? -3.981 9.539 21.599 1.00 94.69 243 GLY A C 1
ATOM 1791 O O . GLY A 1 243 ? -3.083 9.551 22.446 1.00 94.69 243 GLY A O 1
ATOM 1792 N N . ILE A 1 244 ? -4.341 8.444 20.935 1.00 98.00 244 ILE A N 1
ATOM 1793 C CA . ILE A 1 244 ? -3.693 7.143 21.077 1.00 98.00 244 ILE A CA 1
ATOM 1794 C C . ILE A 1 244 ? -2.538 7.058 20.085 1.00 98.00 244 ILE A C 1
ATOM 1796 O O . ILE A 1 244 ? -2.715 7.207 18.874 1.00 98.00 244 ILE A O 1
ATOM 1800 N N . ARG A 1 245 ? -1.342 6.794 20.607 1.00 96.69 245 ARG A N 1
ATOM 1801 C CA . ARG A 1 245 ? -0.143 6.533 19.818 1.00 96.69 245 ARG A CA 1
ATOM 1802 C C . ARG A 1 245 ? -0.063 5.046 19.526 1.00 96.69 245 ARG A C 1
ATOM 1804 O O . ARG A 1 245 ? -0.061 4.228 20.442 1.00 96.69 245 ARG A O 1
ATOM 1811 N N . THR A 1 246 ? 0.054 4.716 18.253 1.00 95.06 246 THR A N 1
ATOM 1812 C CA . THR A 1 246 ? 0.338 3.370 17.764 1.00 95.06 246 THR A CA 1
ATOM 1813 C C . THR A 1 246 ? 1.670 3.385 17.023 1.00 95.06 246 THR A C 1
ATOM 1815 O O . THR A 1 246 ? 2.041 4.371 16.379 1.00 95.06 246 THR A O 1
ATOM 1818 N N . TYR A 1 247 ? 2.431 2.309 17.170 1.00 94.06 247 TYR A N 1
ATOM 1819 C CA . TYR A 1 247 ? 3.821 2.229 16.726 1.00 94.06 247 TYR A CA 1
ATOM 1820 C C . TYR A 1 247 ? 3.932 1.382 15.462 1.00 94.06 247 TYR A C 1
ATOM 1822 O O . TYR A 1 247 ? 2.924 0.880 14.961 1.00 94.06 247 TYR A O 1
ATOM 1830 N N . ALA A 1 248 ? 5.141 1.247 14.917 1.00 87.81 248 ALA A N 1
ATOM 1831 C CA . ALA A 1 248 ? 5.386 0.316 13.823 1.00 87.81 248 ALA A CA 1
ATOM 1832 C C . ALA A 1 248 ? 4.810 -1.069 14.141 1.00 87.81 248 ALA A C 1
ATOM 1834 O O . ALA A 1 248 ? 4.932 -1.569 15.259 1.00 87.81 248 ALA A O 1
ATOM 1835 N N . ASN A 1 249 ? 4.168 -1.660 13.136 1.00 88.44 249 ASN A N 1
ATOM 1836 C CA . ASN A 1 249 ? 3.578 -2.996 13.149 1.00 88.44 249 ASN A CA 1
ATOM 1837 C C . ASN A 1 249 ? 2.444 -3.223 14.167 1.00 88.44 249 ASN A C 1
ATOM 1839 O O . ASN A 1 249 ? 1.895 -4.324 14.197 1.00 88.44 249 ASN A O 1
ATOM 1843 N N . CYS A 1 250 ? 2.037 -2.206 14.938 1.00 93.62 250 CYS A N 1
ATOM 1844 C CA . CYS A 1 250 ? 0.826 -2.258 15.759 1.00 93.62 250 CYS A CA 1
ATOM 1845 C C . CYS A 1 250 ? -0.427 -2.374 14.881 1.00 93.62 250 CYS A C 1
ATOM 1847 O O . CYS A 1 250 ? -0.463 -1.881 13.748 1.00 93.62 250 CYS A O 1
ATOM 1849 N N . LYS A 1 251 ? -1.472 -2.982 15.440 1.00 95.50 251 LYS A N 1
ATOM 1850 C CA . LYS A 1 251 ? -2.732 -3.283 14.761 1.00 95.50 251 LYS A CA 1
ATOM 1851 C C . LYS A 1 251 ? -3.902 -2.597 15.467 1.00 95.50 251 LYS A C 1
ATOM 1853 O O . LYS A 1 251 ? -3.976 -2.597 16.693 1.00 95.50 251 LYS A O 1
ATOM 1858 N N . ILE A 1 252 ? -4.820 -2.034 14.688 1.00 98.50 252 ILE A N 1
ATOM 1859 C CA . ILE A 1 252 ? -6.110 -1.508 15.143 1.00 98.50 252 ILE A CA 1
ATOM 1860 C C . ILE A 1 252 ? -7.200 -2.344 14.479 1.00 98.50 252 ILE A C 1
ATOM 1862 O O . ILE A 1 252 ? -7.275 -2.397 13.254 1.00 98.50 252 ILE A O 1
ATOM 1866 N N . THR A 1 253 ? -8.039 -2.995 15.277 1.00 98.00 253 THR A N 1
ATOM 1867 C CA . THR A 1 253 ? -9.197 -3.762 14.802 1.00 98.00 253 THR A CA 1
ATOM 1868 C C . THR A 1 253 ? -10.465 -3.015 15.169 1.00 98.00 253 THR A C 1
ATOM 1870 O O . THR A 1 253 ? -10.725 -2.794 16.345 1.00 98.00 253 THR A O 1
ATOM 1873 N N . ILE A 1 254 ? -11.235 -2.604 14.170 1.00 98.56 254 ILE A N 1
ATOM 1874 C CA . ILE A 1 254 ? -12.541 -1.974 14.322 1.00 98.56 254 ILE A CA 1
ATOM 1875 C C . ILE A 1 254 ? -13.600 -3.054 14.134 1.00 98.56 254 ILE A C 1
ATOM 1877 O O . ILE A 1 254 ? -13.695 -3.616 13.043 1.00 98.56 254 ILE A O 1
ATOM 1881 N N . ASN A 1 255 ? -14.400 -3.318 15.164 1.00 96.75 255 ASN A N 1
ATOM 1882 C CA . ASN A 1 255 ? -15.542 -4.220 15.069 1.00 96.75 255 ASN A CA 1
ATOM 1883 C C . ASN A 1 255 ? -16.815 -3.398 14.888 1.00 96.75 255 ASN A C 1
ATOM 1885 O O . ASN A 1 255 ? -17.281 -2.733 15.819 1.00 96.75 255 ASN A O 1
ATOM 1889 N N . GLY A 1 256 ? -17.337 -3.393 13.663 1.00 95.56 256 GLY A N 1
ATOM 1890 C CA . GLY A 1 256 ? -18.509 -2.610 13.300 1.00 95.56 256 GLY A CA 1
ATOM 1891 C C . GLY A 1 256 ? -19.804 -3.272 13.757 1.00 95.56 256 GLY A C 1
ATOM 1892 O O . GLY A 1 256 ? -19.954 -4.493 13.725 1.00 95.56 256 GLY A O 1
ATOM 1893 N N . LYS A 1 257 ? -20.807 -2.459 14.104 1.00 95.38 257 LYS A N 1
ATOM 1894 C CA . LYS A 1 257 ? -22.169 -2.964 14.347 1.00 95.38 257 LYS A CA 1
ATOM 1895 C C . LYS A 1 257 ? -22.830 -3.499 13.067 1.00 95.38 257 LYS A C 1
ATOM 1897 O O . LYS A 1 257 ? -23.704 -4.360 13.121 1.00 95.38 257 LYS A O 1
ATOM 1902 N N . ALA A 1 258 ? -22.412 -2.971 11.922 1.00 95.00 258 ALA A N 1
ATOM 1903 C CA . ALA A 1 258 ? -22.834 -3.364 10.586 1.00 95.00 258 ALA A CA 1
ATOM 1904 C C . ALA A 1 258 ? -21.636 -3.301 9.631 1.00 95.00 258 ALA A C 1
ATOM 1906 O O . ALA A 1 258 ? -20.547 -2.869 10.017 1.00 95.00 258 ALA A O 1
ATOM 1907 N N . LYS A 1 259 ? -21.843 -3.702 8.373 1.00 96.25 259 LYS A N 1
ATOM 1908 C CA . LYS A 1 259 ? -20.806 -3.676 7.339 1.00 96.25 259 LYS A CA 1
ATOM 1909 C C . LYS A 1 259 ? -20.198 -2.278 7.231 1.00 96.25 259 LYS A C 1
ATOM 1911 O O . LYS A 1 259 ? -20.909 -1.307 6.983 1.00 96.25 259 LYS A O 1
ATOM 1916 N N . ILE A 1 260 ? -18.885 -2.168 7.416 1.00 95.62 260 ILE A N 1
ATOM 1917 C CA . ILE A 1 260 ? -18.174 -0.890 7.332 1.00 95.62 260 ILE A CA 1
ATOM 1918 C C . ILE A 1 260 ? -17.891 -0.566 5.865 1.00 95.62 260 ILE A C 1
ATOM 1920 O O . ILE A 1 260 ? -17.343 -1.392 5.131 1.00 95.62 260 ILE A O 1
ATOM 1924 N N . ALA A 1 261 ? -18.227 0.656 5.454 1.00 92.44 261 ALA A N 1
ATOM 1925 C CA . ALA A 1 261 ? -17.839 1.203 4.158 1.00 92.44 261 ALA A CA 1
ATOM 1926 C C . ALA A 1 261 ? -16.575 2.060 4.251 1.00 92.44 261 ALA A C 1
ATOM 1928 O O . ALA A 1 261 ? -15.756 2.057 3.333 1.00 92.44 261 ALA A O 1
ATOM 1929 N N . LYS A 1 262 ? -16.405 2.795 5.356 1.00 95.31 262 LYS 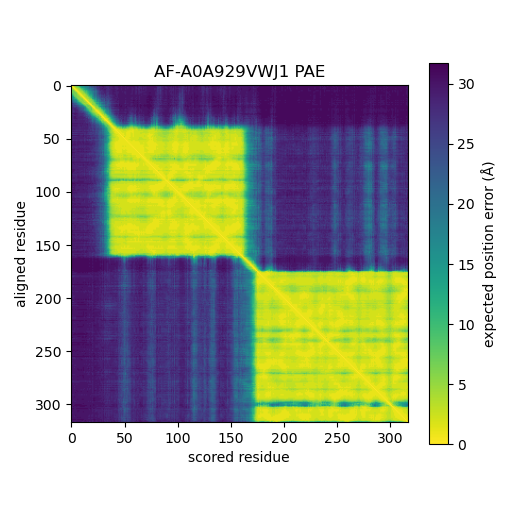A N 1
ATOM 1930 C CA . LYS A 1 262 ? -15.252 3.674 5.554 1.00 95.31 262 LYS A CA 1
ATOM 1931 C C . LYS A 1 262 ? -14.908 3.847 7.032 1.00 95.31 262 LYS A C 1
ATOM 1933 O O . LYS A 1 262 ? -15.809 3.933 7.860 1.00 95.31 262 LYS A O 1
ATOM 1938 N N . VAL A 1 263 ? -13.625 3.973 7.353 1.00 98.25 263 VAL A N 1
ATOM 1939 C CA . VAL A 1 263 ? -13.134 4.467 8.650 1.00 98.25 263 VAL A CA 1
ATOM 1940 C C . VAL A 1 263 ? -12.198 5.644 8.394 1.00 98.25 263 VAL A C 1
ATOM 1942 O O . VAL A 1 263 ? -11.421 5.602 7.446 1.00 98.25 263 VAL A O 1
ATOM 1945 N N . THR A 1 264 ? -12.251 6.694 9.207 1.00 96.38 264 THR A N 1
ATOM 1946 C CA . THR A 1 264 ? -11.248 7.767 9.180 1.00 96.38 264 THR A CA 1
ATOM 1947 C C . THR A 1 264 ? -10.563 7.905 10.530 1.00 96.38 264 THR A C 1
ATOM 1949 O O . THR A 1 264 ? -11.212 7.834 11.577 1.00 96.38 264 THR A O 1
ATOM 1952 N N . PHE A 1 265 ? -9.249 8.104 10.491 1.00 98.50 265 PHE A N 1
ATOM 1953 C CA . PHE A 1 265 ? -8.430 8.484 11.631 1.00 98.50 265 PHE A CA 1
ATOM 1954 C C . PHE A 1 265 ? -7.974 9.927 11.446 1.00 98.50 265 PHE A C 1
ATOM 1956 O O . PHE A 1 265 ? -7.214 10.225 10.521 1.00 98.50 265 PHE A O 1
ATOM 1963 N N . ASP A 1 266 ? -8.405 10.800 12.350 1.00 95.56 266 ASP A N 1
ATOM 1964 C CA . ASP A 1 266 ? -7.917 12.174 12.400 1.00 95.56 266 ASP A CA 1
ATOM 1965 C C . ASP A 1 266 ? -6.701 12.199 13.325 1.00 95.56 266 ASP A C 1
ATOM 1967 O O . ASP A 1 266 ? -6.808 11.941 14.531 1.00 95.56 266 ASP A O 1
ATOM 1971 N N . CYS A 1 267 ? -5.536 12.473 12.751 1.00 96.38 267 CYS A N 1
ATOM 1972 C CA . CYS A 1 267 ? -4.249 12.353 13.418 1.00 96.38 267 CYS A CA 1
ATOM 1973 C C . CYS A 1 267 ? -3.706 13.708 13.883 1.00 96.38 267 CYS A C 1
ATOM 1975 O O . CYS A 1 267 ? -4.229 14.779 13.546 1.00 96.38 267 CYS A O 1
ATOM 1977 N N . ASP A 1 268 ? -2.681 13.675 14.731 1.00 92.62 268 ASP A N 1
ATOM 1978 C CA . ASP A 1 268 ? -1.933 14.872 15.109 1.00 92.62 268 ASP A CA 1
ATOM 1979 C C . ASP A 1 268 ? -0.845 15.231 14.077 1.00 92.62 268 ASP A C 1
ATOM 1981 O O . ASP A 1 268 ? -0.492 14.469 13.172 1.00 92.62 268 ASP A O 1
ATOM 1985 N N . SER A 1 269 ? -0.328 16.447 14.235 1.00 90.25 269 SER A N 1
ATOM 1986 C CA . SER A 1 269 ? 0.868 16.938 13.563 1.00 90.25 269 SER A CA 1
ATOM 1987 C C . SER A 1 269 ? 1.720 17.632 14.613 1.00 90.25 269 SER A C 1
ATOM 1989 O O . SER A 1 269 ? 1.193 18.348 15.470 1.00 90.25 269 SER A O 1
ATOM 1991 N N . TYR A 1 270 ? 3.028 17.403 14.588 1.00 84.94 270 TYR A N 1
ATOM 1992 C CA . TYR A 1 270 ? 3.956 18.017 15.530 1.00 84.94 270 TYR A CA 1
ATOM 1993 C C . TYR A 1 270 ? 5.253 18.397 14.821 1.00 84.94 270 TYR A C 1
ATOM 1995 O O . TYR A 1 270 ? 5.826 17.596 14.086 1.00 84.94 270 TYR A O 1
ATOM 2003 N N . ASN A 1 271 ? 5.701 19.640 15.029 1.00 86.62 271 ASN A N 1
ATOM 2004 C CA . ASN A 1 271 ? 6.875 20.234 14.378 1.00 86.62 271 ASN A CA 1
ATOM 2005 C C . ASN A 1 271 ? 6.897 20.044 12.847 1.00 86.62 271 ASN A C 1
ATOM 2007 O O . ASN A 1 271 ? 7.928 19.715 12.267 1.00 86.62 271 ASN A O 1
ATOM 2011 N N . GLY A 1 272 ? 5.744 20.229 12.196 1.00 80.06 272 GLY A N 1
ATOM 2012 C CA . GLY A 1 272 ? 5.610 20.103 10.740 1.00 80.06 272 GLY A CA 1
ATOM 2013 C C . GLY A 1 272 ? 5.633 18.665 10.214 1.00 80.06 272 GLY A C 1
ATOM 2014 O O . GLY A 1 272 ? 5.721 18.474 9.007 1.00 80.06 272 GLY A O 1
ATOM 2015 N N . THR A 1 273 ? 5.569 17.661 11.096 1.00 81.81 273 THR A N 1
ATOM 2016 C CA . THR A 1 273 ? 5.448 16.244 10.730 1.00 81.81 273 THR A CA 1
ATOM 2017 C C . THR A 1 273 ? 4.063 15.721 11.092 1.00 81.81 273 THR A C 1
ATOM 2019 O O . THR A 1 273 ? 3.677 15.758 12.263 1.00 81.81 273 THR A O 1
ATOM 2022 N N . ASP A 1 274 ? 3.353 15.181 10.105 1.00 89.62 274 ASP A N 1
ATOM 2023 C CA . ASP A 1 274 ? 2.072 14.498 10.299 1.00 89.62 274 ASP A CA 1
ATOM 2024 C C . ASP A 1 274 ? 2.313 13.045 10.735 1.00 89.62 274 ASP A C 1
ATOM 2026 O O . ASP A 1 274 ? 3.033 12.293 10.074 1.00 89.62 274 ASP A O 1
ATOM 2030 N N . TYR A 1 275 ? 1.708 12.621 11.847 1.00 94.19 275 TYR A N 1
ATOM 2031 C CA . TYR A 1 275 ? 1.877 11.263 12.383 1.00 94.19 275 TYR A CA 1
ATOM 2032 C C . TYR A 1 275 ? 0.718 10.364 11.966 1.00 94.19 275 TYR A C 1
ATOM 2034 O O . TYR A 1 275 ? -0.122 9.933 12.761 1.00 94.19 275 TYR A O 1
ATOM 2042 N N . VAL A 1 276 ? 0.704 10.089 10.670 1.00 92.25 276 VAL A N 1
ATOM 2043 C CA . VAL A 1 276 ? -0.329 9.334 9.953 1.00 92.25 276 VAL A CA 1
ATOM 2044 C C . VAL A 1 276 ? 0.050 7.872 9.713 1.00 92.25 276 VAL A C 1
ATOM 2046 O O . VAL A 1 276 ? -0.548 7.193 8.884 1.00 92.25 276 VAL A O 1
ATOM 2049 N N . GLY A 1 277 ? 1.028 7.366 10.467 1.00 91.56 277 GLY A N 1
ATOM 2050 C CA . GLY A 1 277 ? 1.561 6.023 10.280 1.00 91.56 277 GLY A CA 1
ATOM 2051 C C . GLY A 1 277 ? 2.470 5.896 9.061 1.00 91.56 277 GLY A C 1
ATOM 2052 O O . GLY A 1 277 ? 2.847 6.872 8.414 1.00 91.56 277 GLY A O 1
ATOM 2053 N N . ASN A 1 278 ? 2.878 4.663 8.787 1.00 84.62 278 ASN A N 1
ATOM 2054 C CA . ASN A 1 278 ? 3.765 4.320 7.688 1.00 84.62 278 ASN A CA 1
ATOM 2055 C C . ASN A 1 278 ? 3.006 4.300 6.358 1.00 84.62 278 ASN A C 1
ATOM 2057 O O . ASN A 1 278 ? 1.881 3.815 6.280 1.00 84.62 278 ASN A O 1
ATOM 2061 N N . THR A 1 279 ? 3.670 4.706 5.276 1.00 80.19 279 THR A N 1
ATOM 2062 C CA . THR A 1 279 ? 3.138 4.566 3.907 1.00 80.19 279 THR A CA 1
ATOM 2063 C C . THR A 1 279 ? 2.940 3.105 3.493 1.00 80.19 279 THR A C 1
ATOM 2065 O O . THR A 1 279 ? 2.174 2.825 2.579 1.00 80.19 279 THR A O 1
ATOM 2068 N N . THR A 1 280 ? 3.610 2.176 4.178 1.00 78.69 280 THR A N 1
ATOM 2069 C CA . THR A 1 280 ? 3.469 0.724 4.014 1.00 78.69 280 THR A CA 1
ATOM 2070 C C . THR A 1 280 ? 2.313 0.124 4.815 1.00 78.69 280 THR A C 1
ATOM 2072 O O . THR A 1 280 ? 2.118 -1.087 4.753 1.00 78.69 280 THR A O 1
ATOM 2075 N N . ALA A 1 281 ? 1.562 0.925 5.580 1.00 83.25 281 ALA A N 1
ATOM 2076 C CA . ALA A 1 281 ? 0.430 0.444 6.362 1.00 83.25 281 ALA A CA 1
ATOM 2077 C C . ALA A 1 281 ? -0.613 -0.276 5.494 1.00 83.25 281 ALA A C 1
ATOM 2079 O O . ALA A 1 281 ? -0.840 0.064 4.334 1.00 83.25 281 ALA A O 1
ATOM 2080 N N . THR A 1 282 ? -1.276 -1.268 6.081 1.00 82.50 282 THR A N 1
ATOM 2081 C CA . THR A 1 282 ? -2.259 -2.099 5.386 1.00 82.50 282 THR A CA 1
ATOM 2082 C C . THR A 1 282 ? -3.628 -1.973 6.026 1.00 82.50 282 THR A C 1
ATOM 2084 O O . THR A 1 282 ? -3.761 -1.692 7.220 1.00 82.50 282 THR A O 1
ATOM 2087 N N . VAL A 1 283 ? -4.660 -2.208 5.219 1.00 87.19 283 VAL A N 1
ATOM 2088 C CA . VAL A 1 283 ? -6.040 -2.321 5.677 1.00 87.19 283 VAL A CA 1
ATOM 2089 C C . VAL A 1 283 ? -6.683 -3.568 5.095 1.00 87.19 283 VAL A C 1
ATOM 2091 O O . VAL A 1 283 ? -6.490 -3.889 3.924 1.00 87.19 283 VAL A O 1
ATOM 2094 N N . THR A 1 284 ? -7.476 -4.257 5.907 1.00 83.81 284 THR A N 1
ATOM 2095 C CA . THR A 1 284 ? -8.362 -5.330 5.453 1.00 83.81 284 THR A CA 1
ATOM 2096 C C . THR A 1 284 ? -9.767 -5.095 5.983 1.00 83.81 284 THR A C 1
ATOM 2098 O O . THR A 1 284 ? -9.941 -4.585 7.087 1.00 83.81 284 THR A O 1
ATOM 2101 N N . PHE A 1 285 ? -10.768 -5.462 5.189 1.00 85.56 285 PHE A N 1
ATOM 2102 C CA . PHE A 1 285 ? -12.168 -5.472 5.601 1.00 85.56 285 PHE A CA 1
ATOM 2103 C C . PHE A 1 285 ? -12.682 -6.906 5.525 1.00 85.56 285 PHE A C 1
ATOM 2105 O O . PHE A 1 285 ? -12.479 -7.576 4.512 1.00 85.56 285 PHE A O 1
ATOM 2112 N N . SER A 1 286 ? -13.345 -7.377 6.578 1.00 85.06 286 SER A N 1
ATOM 2113 C CA . SER A 1 286 ? -13.914 -8.725 6.639 1.00 85.06 286 SER A CA 1
ATOM 2114 C C . SER A 1 286 ? -15.211 -8.708 7.434 1.00 85.06 286 SER A C 1
ATOM 2116 O O . SER A 1 286 ? -15.232 -8.279 8.584 1.00 85.06 286 SER A O 1
ATOM 2118 N N . GLY A 1 287 ? -16.310 -9.149 6.819 1.00 88.75 287 GLY A N 1
ATOM 2119 C CA . GLY A 1 287 ? -17.636 -9.043 7.428 1.00 88.75 287 GLY A CA 1
ATOM 2120 C C . GLY A 1 287 ? -17.973 -7.593 7.794 1.00 88.75 287 GLY A C 1
ATOM 2121 O O . GLY A 1 287 ? -18.028 -6.727 6.917 1.00 88.75 287 GLY A O 1
ATOM 2122 N N . ASN A 1 288 ? -18.181 -7.345 9.088 1.00 94.00 288 ASN A N 1
ATOM 2123 C CA . ASN A 1 288 ? -18.449 -6.015 9.639 1.00 94.00 288 ASN A CA 1
ATOM 2124 C C . ASN A 1 288 ? -17.194 -5.282 10.120 1.00 94.00 288 ASN A C 1
ATOM 2126 O O . ASN A 1 288 ? -17.297 -4.154 10.592 1.00 94.00 288 ASN A O 1
ATOM 2130 N N . ASP A 1 289 ? -16.025 -5.897 9.994 1.00 93.88 289 ASP A N 1
ATOM 2131 C CA . ASP A 1 289 ? -14.826 -5.452 10.682 1.00 93.88 289 ASP A CA 1
ATOM 2132 C C . ASP A 1 289 ? -13.815 -4.849 9.708 1.00 93.88 289 ASP A C 1
ATOM 2134 O O . ASP A 1 289 ? -13.776 -5.179 8.516 1.00 93.88 289 ASP A O 1
ATOM 2138 N N . ALA A 1 290 ? -12.972 -3.967 10.238 1.00 94.00 290 ALA A N 1
ATOM 2139 C CA . ALA A 1 290 ? -11.839 -3.386 9.536 1.00 94.00 290 ALA A CA 1
ATOM 2140 C C . ALA A 1 290 ? -10.575 -3.534 10.383 1.00 94.00 290 ALA A C 1
ATOM 2142 O O . ALA A 1 2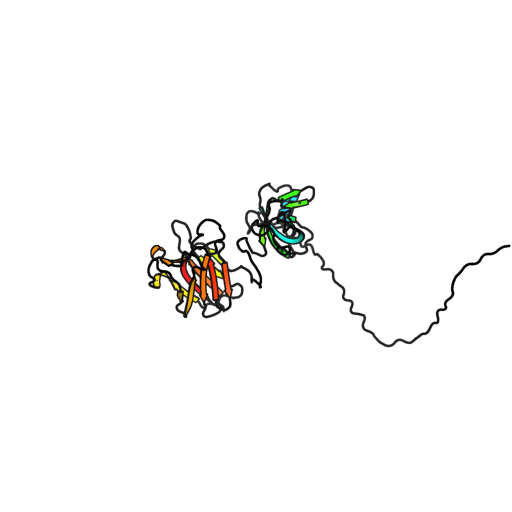90 ? -10.581 -3.218 11.569 1.00 94.00 290 ALA A O 1
ATOM 2143 N N . VAL A 1 291 ? -9.472 -3.968 9.786 1.00 95.00 291 VAL A N 1
ATOM 2144 C CA . VAL A 1 291 ? -8.183 -4.099 10.470 1.00 95.00 291 VAL A CA 1
ATOM 2145 C C . VAL A 1 291 ? -7.167 -3.221 9.771 1.00 95.00 291 VAL A C 1
ATOM 2147 O O . VAL A 1 291 ? -6.849 -3.458 8.609 1.00 95.00 291 VAL A O 1
ATOM 2150 N N . TYR A 1 292 ? -6.639 -2.236 10.490 1.00 96.62 292 TYR A N 1
ATOM 2151 C CA . TYR A 1 292 ? -5.488 -1.437 10.087 1.00 96.62 292 TYR A CA 1
ATOM 2152 C C . TYR A 1 292 ? -4.228 -1.967 10.761 1.00 96.62 292 TYR A C 1
ATOM 2154 O O . TYR A 1 292 ? -4.225 -2.198 11.969 1.00 96.62 292 TYR A O 1
ATOM 2162 N N . THR A 1 293 ? -3.139 -2.109 10.013 1.00 93.06 293 THR A N 1
ATOM 2163 C CA . THR A 1 293 ? -1.821 -2.421 10.577 1.00 93.06 293 THR A CA 1
ATOM 2164 C C . THR A 1 293 ? -0.827 -1.355 10.149 1.00 93.06 293 THR A C 1
ATOM 2166 O O . THR A 1 293 ? -0.657 -1.116 8.956 1.00 93.06 293 THR A O 1
ATOM 2169 N N . ASN A 1 294 ? -0.127 -0.741 11.107 1.00 93.31 294 ASN A N 1
ATOM 2170 C CA . ASN A 1 294 ? 0.886 0.285 10.849 1.00 93.31 294 ASN A CA 1
ATOM 2171 C C . ASN A 1 294 ? 2.213 -0.330 10.366 1.00 93.31 294 ASN A C 1
ATOM 2173 O O . ASN A 1 294 ? 3.266 -0.117 10.972 1.00 93.31 294 ASN A O 1
ATOM 2177 N N . VAL A 1 295 ? 2.152 -1.165 9.331 1.00 84.94 295 VAL A N 1
ATOM 2178 C CA . VAL A 1 295 ? 3.266 -1.995 8.863 1.00 84.94 295 VAL A CA 1
ATOM 2179 C C . VAL A 1 295 ? 4.492 -1.135 8.582 1.00 84.94 295 VAL A C 1
ATOM 2181 O O . VAL A 1 295 ? 4.392 -0.124 7.896 1.00 84.94 295 VAL A O 1
ATOM 2184 N N . PHE A 1 296 ? 5.643 -1.553 9.092 1.00 81.88 296 PHE A N 1
ATOM 2185 C CA . PHE A 1 296 ? 6.957 -1.002 8.789 1.00 81.88 296 PHE A CA 1
ATOM 2186 C C . PHE A 1 296 ? 7.845 -2.133 8.280 1.00 81.88 296 PHE A C 1
ATOM 2188 O O . PHE A 1 296 ? 8.006 -3.149 8.956 1.00 81.88 296 PHE A O 1
ATOM 2195 N N . THR A 1 297 ? 8.423 -1.949 7.098 1.00 73.31 297 THR A N 1
ATOM 2196 C CA . THR A 1 297 ? 9.200 -2.984 6.396 1.00 73.31 297 THR A CA 1
ATOM 2197 C C . THR A 1 297 ? 10.708 -2.745 6.451 1.00 73.31 297 THR A C 1
ATOM 2199 O O . THR A 1 297 ? 11.479 -3.547 5.929 1.00 73.31 297 THR A O 1
ATOM 2202 N N . GLY A 1 298 ? 11.146 -1.649 7.077 1.00 67.62 298 GLY A N 1
ATOM 2203 C CA . GLY A 1 298 ? 12.560 -1.331 7.227 1.00 67.62 298 GLY A CA 1
ATOM 2204 C C . GLY A 1 298 ? 13.255 -2.219 8.261 1.00 67.62 298 GLY A C 1
ATOM 2205 O O . GLY A 1 298 ? 12.659 -2.667 9.237 1.00 67.62 298 GLY A O 1
ATOM 2206 N N . SER A 1 299 ? 14.551 -2.448 8.058 1.00 58.69 299 SER A N 1
ATOM 2207 C CA . SER A 1 299 ? 15.395 -3.254 8.950 1.00 58.69 299 SER A CA 1
ATOM 2208 C C . SER A 1 299 ? 15.997 -2.461 10.117 1.00 58.69 299 SER A C 1
ATOM 2210 O O . SER A 1 299 ? 16.545 -3.051 11.045 1.00 58.69 299 SER A O 1
ATOM 2212 N N . THR A 1 300 ? 15.929 -1.127 10.076 1.00 58.19 300 THR A N 1
ATOM 2213 C CA . THR A 1 300 ? 16.432 -0.216 11.113 1.00 58.19 300 THR A CA 1
ATOM 2214 C C . THR A 1 300 ? 15.463 0.954 11.316 1.00 58.19 300 THR A C 1
ATOM 2216 O O . THR A 1 300 ? 14.874 1.459 10.363 1.00 58.19 300 THR A O 1
ATOM 2219 N N . GLY A 1 301 ? 15.292 1.398 12.567 1.00 62.00 301 GLY A N 1
ATOM 2220 C CA . GLY A 1 301 ? 14.317 2.434 12.939 1.00 62.00 301 GLY A CA 1
ATOM 2221 C C . GLY A 1 301 ? 12.946 1.878 13.356 1.00 62.00 301 GLY A C 1
ATOM 2222 O O . GLY A 1 301 ? 12.667 0.696 13.200 1.00 62.00 301 GLY A O 1
ATOM 2223 N N . GLY A 1 302 ? 12.107 2.731 13.956 1.00 68.88 302 GLY A N 1
ATOM 2224 C CA . GLY A 1 302 ? 10.823 2.353 14.576 1.00 68.88 302 GLY A CA 1
ATOM 2225 C C . GLY A 1 302 ? 9.569 2.711 13.769 1.00 68.88 302 GLY A C 1
ATOM 2226 O O . GLY A 1 302 ? 8.490 2.794 14.358 1.00 68.88 302 GLY A O 1
ATOM 2227 N N . GLY A 1 303 ? 9.714 2.961 12.462 1.00 81.31 303 GLY A N 1
ATOM 2228 C CA . GLY A 1 303 ? 8.659 3.492 11.592 1.00 81.31 303 GLY A CA 1
ATOM 2229 C C . GLY A 1 303 ? 8.084 4.843 12.044 1.00 81.31 303 GLY A C 1
ATOM 2230 O O . GLY A 1 303 ? 8.478 5.423 13.058 1.00 81.31 303 GLY A O 1
ATOM 2231 N N . VAL A 1 304 ? 7.129 5.356 11.275 1.00 85.25 304 VAL A N 1
ATOM 2232 C CA . VAL A 1 304 ? 6.303 6.508 11.644 1.00 85.25 304 VAL A CA 1
ATOM 2233 C C . VAL A 1 304 ? 5.166 6.021 12.541 1.00 85.25 304 VAL A C 1
ATOM 2235 O O . VAL A 1 304 ? 4.481 5.040 12.246 1.00 85.25 304 VAL A O 1
ATOM 2238 N N . GLN A 1 305 ? 4.966 6.700 13.668 1.00 93.19 305 GLN A N 1
ATOM 2239 C CA . GLN A 1 305 ? 3.827 6.438 14.547 1.00 93.19 305 GLN A CA 1
ATOM 2240 C C . GLN A 1 305 ? 2.533 6.901 13.874 1.00 93.19 305 GLN A C 1
ATOM 2242 O O . GLN A 1 305 ? 2.516 7.945 13.225 1.00 93.19 305 GLN A O 1
ATOM 2247 N N . LEU A 1 306 ? 1.443 6.173 14.094 1.00 96.38 306 LEU A N 1
ATOM 2248 C CA . LEU A 1 306 ? 0.101 6.694 13.857 1.00 96.38 306 LEU A CA 1
ATOM 2249 C C . LEU A 1 306 ? -0.438 7.217 15.192 1.00 96.38 306 LEU A C 1
ATOM 2251 O O . LEU A 1 306 ? -0.520 6.467 16.169 1.00 96.38 306 LEU A O 1
ATOM 2255 N N . ARG A 1 307 ? -0.793 8.499 15.245 1.00 96.94 307 ARG A N 1
ATOM 2256 C CA . ARG A 1 307 ? -1.248 9.180 16.462 1.00 96.94 307 ARG A CA 1
ATOM 2257 C C . ARG A 1 307 ? -2.669 9.683 16.274 1.00 96.94 307 ARG A C 1
ATOM 2259 O O . ARG A 1 307 ? -2.901 10.794 15.806 1.00 96.94 307 ARG A O 1
ATOM 2266 N N . VAL A 1 308 ? -3.623 8.833 16.626 1.00 98.06 308 VAL A N 1
ATOM 2267 C CA . VAL A 1 308 ? -5.042 9.053 16.347 1.00 98.06 308 VAL A CA 1
ATOM 2268 C C . VAL A 1 308 ? -5.672 9.866 17.468 1.00 98.06 308 VAL A C 1
ATOM 2270 O O . VAL A 1 308 ? -5.573 9.481 18.631 1.00 98.06 308 VAL A O 1
ATOM 2273 N N . LYS A 1 309 ? -6.352 10.962 17.128 1.00 97.50 309 LYS A N 1
ATOM 2274 C CA . LYS A 1 309 ? -7.142 11.780 18.065 1.00 97.50 309 LYS A CA 1
ATOM 2275 C C . LYS A 1 309 ? -8.624 11.445 17.995 1.00 97.50 309 LYS A C 1
ATOM 2277 O O . LYS A 1 309 ? -9.294 11.385 19.019 1.00 97.50 309 LYS A O 1
ATOM 2282 N N . LYS A 1 310 ? -9.133 11.194 16.790 1.00 98.19 310 LYS A N 1
ATOM 2283 C CA . LYS A 1 310 ? -10.536 10.851 16.554 1.00 98.19 310 LYS A CA 1
ATOM 2284 C C . LYS A 1 310 ? -10.647 9.707 15.560 1.00 98.19 310 LYS A C 1
ATOM 2286 O O . LYS A 1 310 ? -9.907 9.662 14.580 1.00 98.19 310 LYS A O 1
ATOM 2291 N N . ILE A 1 311 ? -11.590 8.803 15.815 1.00 98.69 311 ILE A N 1
ATOM 2292 C CA . ILE A 1 311 ? -11.963 7.737 14.882 1.00 98.69 311 ILE A CA 1
ATOM 2293 C C . ILE A 1 311 ? -13.415 7.946 14.468 1.00 98.69 311 ILE A C 1
ATOM 2295 O O . ILE A 1 311 ? -14.273 8.154 15.326 1.00 98.69 311 ILE A O 1
ATOM 2299 N N . THR A 1 312 ? -13.694 7.868 13.169 1.00 98.38 312 THR A N 1
ATOM 2300 C CA . THR A 1 312 ? -15.057 7.902 12.622 1.00 98.38 312 THR A CA 1
ATOM 2301 C C . THR A 1 312 ? -15.304 6.663 11.774 1.00 98.38 312 THR A C 1
ATOM 2303 O O . THR A 1 312 ? -14.508 6.358 10.892 1.00 98.38 312 THR A O 1
ATOM 2306 N N . ILE A 1 313 ? -16.414 5.966 12.004 1.00 98.62 313 ILE A N 1
ATOM 2307 C CA . ILE A 1 313 ? -16.876 4.832 11.195 1.00 98.62 313 ILE A CA 1
ATOM 2308 C C . ILE A 1 313 ? -18.069 5.301 10.361 1.00 98.62 313 ILE A C 1
ATOM 2310 O O . ILE A 1 313 ? -18.972 5.960 10.871 1.00 98.62 313 ILE A O 1
ATOM 2314 N N . THR A 1 314 ? -18.078 4.961 9.075 1.00 97.44 314 THR A N 1
ATOM 2315 C CA . THR A 1 314 ? -19.225 5.085 8.166 1.00 97.44 314 THR A CA 1
ATOM 2316 C C . THR A 1 314 ? -19.660 3.689 7.744 1.00 97.44 314 THR A C 1
ATOM 2318 O O . THR A 1 314 ? -18.868 2.931 7.169 1.00 97.44 314 THR A O 1
ATOM 2321 N N . TYR A 1 315 ? -20.914 3.348 8.017 1.00 96.31 315 TYR A N 1
ATOM 2322 C CA . TYR A 1 315 ? -21.479 2.059 7.630 1.00 96.31 315 TYR A CA 1
ATOM 2323 C C . TYR A 1 315 ? -21.921 2.053 6.167 1.00 96.31 315 TYR A C 1
ATOM 2325 O O . TYR A 1 315 ? -22.122 3.103 5.553 1.00 96.31 315 TYR A O 1
ATOM 2333 N N . ALA A 1 316 ? -22.022 0.858 5.595 1.00 91.94 316 ALA A N 1
ATOM 2334 C CA . ALA A 1 316 ? -22.561 0.654 4.262 1.00 91.94 316 ALA A CA 1
ATOM 2335 C C . ALA A 1 316 ? -24.068 0.949 4.216 1.00 91.94 316 ALA A C 1
ATOM 2337 O O . ALA A 1 316 ? -24.752 0.838 5.236 1.00 91.94 316 ALA A O 1
ATOM 2338 N N . GLN A 1 317 ? -24.551 1.337 3.033 1.00 87.19 317 GLN A N 1
ATOM 2339 C CA . GLN A 1 317 ? -25.983 1.455 2.729 1.00 87.19 317 GLN A CA 1
ATOM 2340 C C . GLN A 1 317 ? -26.651 0.095 2.504 1.00 87.19 317 GLN A C 1
ATOM 2342 O O . GLN A 1 317 ? -25.949 -0.840 2.049 1.00 87.19 317 GLN A O 1
#

Nearest PDB structures (foldseek):
  7qxs-assembly1_P  TM=3.837E-01  e=1.582E-02  Homo sapiens
  8sok-assembly1_D  TM=3.499E-01  e=5.685E-02  Homo sapiens
  3u58-assembly4_D  TM=2.997E-01  e=4.845E-02  Tetrahymena thermophila
  3pqi-assembly1_A  TM=2.786E-01  e=7.036E-02  Bacteriophage sp.
  6j0m-assembly1_C  TM=4.035E-01  e=1.632E+00  Photorhabdus asymbiotica

Sequence (317 aa):
MKRFYQAAIMMAMAVLSFTSCEDVPEPYHFTYKPSESTNENVAPQGDGASVATAYNVAAALDLISNGTYTSNKVYIKGVINQIDNIDTGSYGNATYSIADKKGNSVQLKIYRGYALGNQHFTSSDAIKVGDEVVIYGELTLFGTTQEVKQGNYIVSQNGQTSGASTPSTPATPSQGLNISGTTVTLTNSNATAGTTTTSVDLNTLGLANNAEVTTITFPDGATATFDSNGNTHKPIFSSLTSGIRTYANCKITINGKAKIAKVTFDCDSYNGTDYVGNTTATVTFSGNDAVYTNVFTGSTGGGVQLRVKKITITYAQ

Mean predicted aligned error: 17.76 Å

Solvent-accessible surface area (backbone atoms only — not comparable to full-atom values): 17696 Å² total; per-residue (Å²): 134,83,89,84,90,80,89,82,86,87,83,84,86,80,89,78,90,80,81,91,83,78,94,70,77,75,77,84,79,77,73,80,71,74,84,78,65,66,67,73,90,63,79,63,40,61,79,17,82,36,85,92,36,22,14,31,33,49,30,51,50,50,31,52,74,70,66,70,56,51,87,61,65,31,22,36,31,26,14,27,59,43,79,78,46,66,38,54,64,97,76,10,26,29,29,35,27,26,6,72,44,71,55,34,82,66,61,40,34,36,38,52,22,24,31,65,54,65,31,64,28,78,49,79,76,79,63,55,72,62,40,38,35,30,34,40,27,27,57,41,68,61,87,91,44,57,28,30,39,68,83,17,19,26,48,26,50,73,76,45,54,62,76,78,88,88,91,87,80,91,78,76,79,86,61,35,77,48,79,56,82,40,35,36,37,39,40,34,81,92,36,60,70,37,88,56,68,48,61,42,57,52,60,74,69,75,69,57,69,73,35,78,43,54,68,50,74,36,89,84,70,24,37,41,36,39,38,24,69,89,45,91,64,60,25,21,28,33,72,91,65,37,14,40,39,32,40,38,46,15,32,39,39,34,43,43,86,47,45,50,9,31,39,37,35,40,30,39,68,58,97,92,42,61,28,61,30,28,94,64,40,47,71,49,73,56,85,30,26,38,39,40,31,27,30,56,81,67,94,69,82,66,60,43,38,28,30,33,24,31,44,36,43,27,27,39,105